Protein AF-A0AAD3RRF6-F1 (afdb_monomer_lite)

Foldseek 3Di:
DVVFVVVVVVVCCVVPVPDPDPVVVVVVVVVVCVVVVATRQKDWDWDADPVRDIDIDIGHAPDPPPPPPPDPDDPVVVVVVVVVQVVVCVVVVHDDDDDDDCSVPVDDPDDPPVRVVVQVVLCVDPVHCDDAQHKDWAFDDHHPDPTDIWIWGFHAFADPCCPPDNPDQAQRTAIDTDDPDPDDDDRTHGD

pLDDT: mean 76.05, std 18.33, range [29.33, 97.5]

Organism: Cryptomeria japonica (NCBI:txid3369)

Secondary structure (DSSP, 8-state):
-HHHHHHHHHHHHHHHTTSS-HHHHHHHHHHHHHHTT--TT-EEEEEE-TT--EEEEEE------------SS-HHHHHHHHHHHHHHHHHHT--------TTT--S-----HHHHHHHHHHHHSTT-SS-TT-EEEEE---SSSS--EEEEEEEEE--S-TTTSTT--TT-EEEEESS--SS---SEE--

Radius of gyration: 22.54 Å; chains: 1; bounding box: 54×44×61 Å

Structure (mmCIF, N/CA/C/O backbone):
data_AF-A0AAD3RRF6-F1
#
_entry.id   AF-A0AAD3RRF6-F1
#
loop_
_atom_site.group_PDB
_atom_site.id
_atom_site.type_symbol
_atom_site.label_atom_id
_atom_site.label_alt_id
_atom_site.label_comp_id
_atom_site.label_asym_id
_atom_site.label_entity_id
_atom_site.label_seq_id
_atom_site.pdbx_PDB_ins_code
_atom_site.Cartn_x
_atom_site.Cartn_y
_atom_site.Cartn_z
_atom_site.occupancy
_atom_site.B_iso_or_equiv
_atom_site.auth_seq_id
_atom_site.auth_comp_id
_atom_site.auth_asym_id
_atom_site.auth_atom_id
_atom_site.pdbx_PDB_model_num
ATOM 1 N N . MET A 1 1 ? -30.850 -4.034 12.939 1.00 39.59 1 MET A N 1
ATOM 2 C CA . MET A 1 1 ? -30.261 -2.864 13.643 1.00 39.59 1 MET A CA 1
ATOM 3 C C . MET A 1 1 ? -30.217 -3.037 15.163 1.00 39.59 1 MET A C 1
ATOM 5 O O . MET A 1 1 ? -29.309 -2.488 15.766 1.00 39.59 1 MET A O 1
ATOM 9 N N . ARG A 1 2 ? -31.141 -3.792 15.786 1.00 33.22 2 ARG A N 1
ATOM 10 C CA . ARG A 1 2 ? -31.131 -4.072 17.237 1.00 33.22 2 ARG A CA 1
ATOM 11 C C . ARG A 1 2 ? -30.068 -5.100 17.670 1.00 33.22 2 ARG A C 1
ATOM 13 O O . ARG A 1 2 ? -29.538 -4.971 18.763 1.00 33.22 2 ARG A O 1
ATOM 20 N N . ASP A 1 3 ? -29.673 -6.019 16.789 1.00 40.31 3 ASP A N 1
ATOM 21 C CA . ASP A 1 3 ? -28.787 -7.141 17.164 1.00 40.31 3 ASP A CA 1
ATOM 22 C C . ASP A 1 3 ? -27.288 -6.793 17.186 1.00 40.31 3 ASP A C 1
ATOM 24 O O . ASP A 1 3 ? -26.514 -7.379 17.935 1.00 40.31 3 ASP A O 1
ATOM 28 N N . ALA A 1 4 ? -26.877 -5.776 16.422 1.00 37.75 4 ALA A N 1
ATOM 29 C CA . ALA A 1 4 ? -25.496 -5.287 16.387 1.00 37.75 4 ALA A CA 1
ATOM 30 C C . ALA A 1 4 ? -25.078 -4.601 17.699 1.00 37.75 4 ALA A C 1
ATOM 32 O O . ALA A 1 4 ? -23.949 -4.763 18.153 1.00 37.75 4 ALA A O 1
ATOM 33 N N . ALA A 1 5 ? -26.000 -3.852 18.313 1.00 39.78 5 ALA A N 1
ATOM 34 C CA . ALA A 1 5 ? -25.761 -3.176 19.584 1.00 39.78 5 ALA A CA 1
ATOM 35 C C . ALA A 1 5 ? -25.648 -4.175 20.745 1.00 39.78 5 ALA A C 1
ATOM 37 O O . ALA A 1 5 ? -24.823 -3.981 21.628 1.00 39.78 5 ALA A O 1
ATOM 38 N N . ALA A 1 6 ? -26.430 -5.260 20.711 1.00 38.94 6 ALA A N 1
ATOM 39 C CA . ALA A 1 6 ? -26.411 -6.295 21.742 1.00 38.94 6 ALA A CA 1
ATOM 40 C C . ALA A 1 6 ? -25.120 -7.132 21.714 1.00 38.94 6 ALA A C 1
ATOM 42 O O . ALA A 1 6 ? -24.562 -7.429 22.764 1.00 38.94 6 ALA A O 1
ATOM 43 N N . ALA A 1 7 ? -24.607 -7.464 20.524 1.00 40.41 7 ALA A N 1
ATOM 44 C CA . ALA A 1 7 ? -23.371 -8.239 20.391 1.00 40.41 7 ALA A CA 1
ATOM 45 C C . ALA A 1 7 ? -22.132 -7.457 20.863 1.00 40.41 7 ALA A C 1
ATOM 47 O O . ALA A 1 7 ? -21.303 -7.995 21.590 1.00 40.41 7 ALA A O 1
ATOM 48 N N . VAL A 1 8 ? -22.045 -6.169 20.509 1.00 47.19 8 VAL A N 1
ATOM 49 C CA . VAL A 1 8 ? -20.953 -5.283 20.950 1.00 47.19 8 VAL A CA 1
ATOM 50 C C . VAL A 1 8 ? -21.069 -4.963 22.446 1.00 47.19 8 VAL A C 1
ATOM 52 O O . VAL A 1 8 ? -20.051 -4.869 23.124 1.00 47.19 8 VAL A O 1
ATOM 55 N N . ALA A 1 9 ? -22.291 -4.860 22.984 1.00 44.00 9 ALA A N 1
ATOM 56 C CA . ALA A 1 9 ? -22.517 -4.714 24.422 1.00 44.00 9 ALA A CA 1
ATOM 57 C C . ALA A 1 9 ? -22.040 -5.943 25.213 1.00 44.00 9 ALA A C 1
ATOM 59 O O . ALA A 1 9 ? -21.363 -5.771 26.219 1.00 44.00 9 ALA A O 1
ATOM 60 N N . ASN A 1 10 ? -22.299 -7.164 24.729 1.00 40.03 10 ASN A N 1
ATOM 61 C CA . ASN A 1 10 ? -21.865 -8.397 25.401 1.00 40.03 10 ASN A CA 1
ATOM 62 C C . ASN A 1 10 ? -20.336 -8.576 25.410 1.00 40.03 10 ASN A C 1
ATOM 64 O O . ASN A 1 10 ? -19.771 -9.042 26.396 1.00 40.03 10 ASN A O 1
ATOM 68 N N . GLU A 1 11 ? -19.649 -8.218 24.320 1.00 41.53 11 GLU A N 1
ATOM 69 C CA . GLU A 1 11 ? -18.183 -8.327 24.244 1.00 41.53 11 GLU A CA 1
ATOM 70 C C . GLU A 1 11 ? -17.484 -7.247 25.098 1.00 41.53 11 GLU A C 1
ATOM 72 O O . GLU A 1 11 ? -16.404 -7.474 25.643 1.00 41.53 11 GLU A O 1
ATOM 77 N N . LEU A 1 12 ? -18.135 -6.090 25.288 1.00 42.78 12 LEU A N 1
ATOM 78 C CA . LEU A 1 12 ? -17.668 -4.994 26.144 1.00 42.78 12 LEU A CA 1
ATOM 79 C C . LEU A 1 12 ? -18.066 -5.144 27.623 1.00 42.78 12 LEU A C 1
ATOM 81 O O . LEU A 1 12 ? -17.330 -4.640 28.471 1.00 42.78 12 LEU A O 1
ATOM 85 N N . GLU A 1 13 ? -19.152 -5.849 27.963 1.00 39.03 13 GLU A N 1
ATOM 86 C CA . GLU A 1 13 ? -19.496 -6.207 29.355 1.00 39.03 13 GLU A CA 1
ATOM 87 C C . GLU A 1 13 ? -18.371 -7.020 30.012 1.00 39.03 13 GLU A C 1
ATOM 89 O O . GLU A 1 13 ? -18.051 -6.824 31.189 1.00 39.03 13 GLU A O 1
ATOM 94 N N . LEU A 1 14 ? -17.693 -7.864 29.226 1.00 38.47 14 LEU A N 1
ATOM 95 C CA . LEU A 1 14 ? -16.542 -8.631 29.694 1.00 38.47 14 LEU A CA 1
ATOM 96 C C . LEU A 1 14 ? -15.327 -7.735 30.010 1.00 38.47 14 LEU A C 1
ATOM 98 O O . LEU A 1 14 ? -14.533 -8.066 30.887 1.00 38.47 14 LEU A O 1
ATOM 102 N N . VAL A 1 15 ? -15.193 -6.586 29.333 1.00 40.34 15 VAL A N 1
ATOM 103 C CA . VAL A 1 15 ? -14.097 -5.619 29.543 1.00 40.34 15 VAL A CA 1
ATOM 104 C C . VAL A 1 15 ? -14.439 -4.600 30.639 1.00 40.34 15 VAL A C 1
ATOM 106 O O . VAL A 1 15 ? -13.563 -4.206 31.406 1.00 40.34 15 VAL A O 1
ATOM 109 N N . CYS A 1 16 ? -15.709 -4.198 30.763 1.00 34.03 16 CYS A N 1
ATOM 110 C CA . CYS A 1 16 ? -16.172 -3.228 31.764 1.00 34.03 16 CYS A CA 1
ATOM 111 C C . CYS A 1 16 ? -16.382 -3.818 33.164 1.00 34.03 16 CYS A C 1
ATOM 113 O O . CYS A 1 16 ? -16.476 -3.056 34.123 1.00 34.03 16 CYS A O 1
ATOM 115 N N . SER A 1 17 ? -16.358 -5.146 33.321 1.00 29.33 17 SER A N 1
ATOM 116 C CA . SER A 1 17 ? -16.449 -5.811 34.633 1.00 29.33 17 SER A CA 1
ATOM 117 C C . SER A 1 17 ? -15.303 -5.460 35.611 1.00 29.33 17 SER A C 1
ATOM 119 O O . SER A 1 17 ? -15.275 -5.963 36.734 1.00 29.33 17 SER A O 1
ATOM 121 N N . VAL A 1 18 ? -14.358 -4.594 35.221 1.00 42.31 18 VAL A N 1
ATOM 122 C CA . VAL A 1 18 ? -13.223 -4.153 36.045 1.00 42.31 18 VAL A CA 1
ATOM 123 C C . VAL A 1 18 ? -13.465 -2.820 36.780 1.00 42.31 18 VAL A C 1
ATOM 125 O O . VAL A 1 18 ? -12.788 -2.578 37.777 1.00 42.31 18 VAL A O 1
ATOM 128 N N . GLU A 1 19 ? -14.447 -1.978 36.422 1.00 38.59 19 GLU A N 1
ATOM 129 C CA . GLU A 1 19 ? -14.662 -0.698 37.134 1.00 38.59 19 GLU A CA 1
ATOM 130 C C . GLU A 1 19 ? -16.136 -0.395 37.462 1.00 38.59 19 GLU A C 1
ATOM 132 O O . GLU A 1 19 ? -16.950 -0.056 36.610 1.00 38.59 19 GLU A 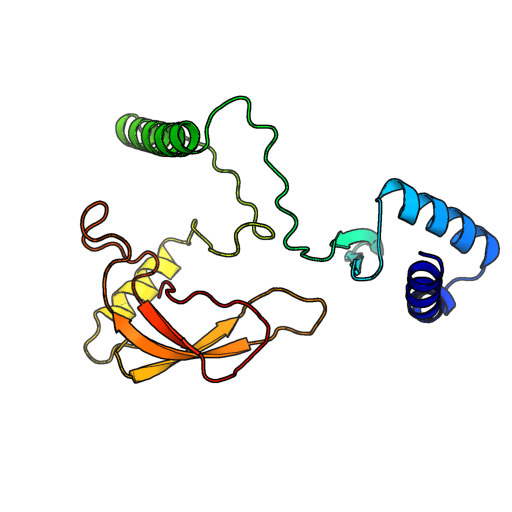O 1
ATOM 137 N N . LYS A 1 20 ? -16.456 -0.469 38.764 1.00 43.75 20 LYS A N 1
ATOM 138 C CA . LYS A 1 20 ? -17.758 -0.166 39.384 1.00 43.75 20 LYS A CA 1
ATOM 139 C C . LYS A 1 20 ? -18.333 1.197 38.954 1.00 43.75 20 LYS A C 1
ATOM 141 O O . LYS A 1 20 ? -17.896 2.226 39.470 1.00 43.75 20 LYS A O 1
ATOM 146 N N . ASN A 1 21 ? -19.362 1.185 38.097 1.00 45.69 21 ASN A N 1
ATOM 147 C CA . ASN A 1 21 ? -20.580 2.028 38.120 1.00 45.69 21 ASN A CA 1
ATOM 148 C C . ASN A 1 21 ? -21.354 1.876 36.791 1.00 45.69 21 ASN A C 1
ATOM 150 O O . ASN A 1 21 ? -21.387 2.776 35.944 1.00 45.69 21 ASN A O 1
ATOM 154 N N . ASP A 1 22 ? -22.005 0.726 36.634 1.00 52.38 22 ASP A N 1
ATOM 155 C CA . ASP A 1 22 ? -22.490 0.179 35.358 1.00 52.38 22 ASP A CA 1
ATOM 156 C C . ASP A 1 22 ? -23.473 1.090 34.594 1.00 52.38 22 ASP A C 1
ATOM 158 O O . ASP A 1 22 ? -23.392 1.224 33.374 1.00 52.38 22 ASP A O 1
ATOM 162 N N . ALA A 1 23 ? -24.346 1.825 35.292 1.00 49.81 23 ALA A N 1
ATOM 163 C CA . ALA A 1 23 ? -25.356 2.672 34.643 1.00 49.81 23 ALA A CA 1
ATOM 164 C C . ALA A 1 23 ? -24.785 3.947 33.981 1.00 49.81 23 ALA A C 1
ATOM 166 O O . ALA A 1 23 ? -25.329 4.442 32.991 1.00 49.81 23 ALA A O 1
ATOM 167 N N . LYS A 1 24 ? -23.689 4.506 34.517 1.00 46.03 24 LYS A N 1
ATOM 168 C CA . LYS A 1 24 ? -23.054 5.717 33.961 1.00 46.03 24 LYS A CA 1
ATOM 169 C C . LYS A 1 24 ? -22.187 5.379 32.747 1.00 46.03 24 LYS A C 1
ATOM 171 O O . LYS A 1 24 ? -22.103 6.174 31.806 1.00 46.03 24 LYS A O 1
ATOM 176 N N . VAL A 1 25 ? -21.569 4.199 32.771 1.00 53.44 25 VAL A N 1
ATOM 177 C CA . VAL A 1 25 ? -20.775 3.661 31.664 1.00 53.44 25 VAL A CA 1
ATOM 178 C C . VAL A 1 25 ? -21.680 3.360 30.466 1.00 53.44 25 VAL A C 1
ATOM 180 O O . VAL A 1 25 ? -21.376 3.822 29.367 1.00 53.44 25 VAL A O 1
ATOM 183 N N . ASP A 1 26 ? -22.841 2.728 30.682 1.00 56.19 26 ASP A N 1
ATOM 184 C CA . ASP A 1 26 ? -23.793 2.382 29.613 1.00 56.19 26 ASP A CA 1
ATOM 185 C C . ASP A 1 26 ? -24.340 3.614 28.856 1.00 56.19 26 ASP A C 1
ATOM 187 O O . ASP A 1 26 ? -24.298 3.687 27.622 1.00 56.19 26 ASP A O 1
ATOM 191 N N . LEU A 1 27 ? -24.771 4.661 29.575 1.00 58.47 27 LEU A N 1
ATOM 192 C CA . LEU A 1 27 ? -25.303 5.874 28.935 1.00 58.47 27 LEU A CA 1
ATOM 193 C C . LEU A 1 27 ? -24.234 6.622 28.117 1.00 58.47 27 LEU A C 1
ATOM 195 O O . LEU A 1 27 ? -24.508 7.124 27.023 1.00 58.47 27 LEU A O 1
ATOM 199 N N . THR A 1 28 ? -23.006 6.677 28.636 1.00 71.00 28 THR A N 1
ATOM 200 C CA . THR A 1 28 ? -21.873 7.354 27.987 1.00 71.00 28 THR A CA 1
ATOM 201 C C . THR A 1 28 ? -21.405 6.579 26.749 1.00 71.00 28 THR A C 1
ATOM 203 O O . THR A 1 28 ? -21.138 7.180 25.705 1.00 71.00 28 THR A O 1
ATOM 206 N N . MET A 1 29 ? -21.398 5.244 26.822 1.00 68.31 29 MET A N 1
ATOM 207 C CA . MET A 1 29 ? -21.121 4.344 25.697 1.00 68.31 29 MET A CA 1
ATOM 208 C C . MET A 1 29 ? -22.110 4.547 24.546 1.00 68.31 29 MET A C 1
ATOM 210 O O . MET A 1 29 ? -21.695 4.711 23.397 1.00 68.31 29 MET A O 1
ATOM 214 N N . ARG A 1 30 ? -23.416 4.628 24.832 1.00 71.75 30 ARG A N 1
ATOM 215 C CA . ARG A 1 30 ? -24.444 4.853 23.796 1.00 71.75 30 ARG A CA 1
ATOM 216 C C . ARG A 1 30 ? -24.260 6.179 23.055 1.00 71.75 30 ARG A C 1
ATOM 218 O O . ARG A 1 30 ? -24.415 6.229 21.833 1.00 71.75 30 ARG A O 1
ATOM 225 N N . VAL A 1 31 ? -23.906 7.251 23.765 1.00 78.88 31 VAL A N 1
ATOM 226 C CA . VAL A 1 31 ? -23.604 8.557 23.149 1.00 78.88 31 VAL A CA 1
ATOM 227 C C . VAL A 1 31 ? -22.350 8.469 22.276 1.00 78.88 31 VAL A C 1
ATOM 229 O O . VAL A 1 31 ? -22.340 8.984 21.154 1.00 78.88 31 VAL A O 1
ATOM 232 N N . PHE A 1 32 ? -21.313 7.771 22.742 1.00 78.12 32 PHE A N 1
ATOM 233 C CA . PHE A 1 32 ? -20.083 7.576 21.980 1.00 78.12 32 PHE A CA 1
ATOM 234 C C . PHE A 1 32 ? -20.330 6.796 20.679 1.00 78.12 32 PHE A C 1
ATOM 236 O O . PHE A 1 32 ? -19.961 7.282 19.609 1.00 78.12 32 PHE A O 1
ATOM 243 N N . VAL A 1 33 ? -21.029 5.657 20.748 1.00 79.81 33 VAL A N 1
ATOM 244 C CA . VAL A 1 33 ? -21.397 4.816 19.591 1.00 79.81 33 VAL A CA 1
ATOM 245 C C . VAL A 1 33 ? -22.144 5.625 18.533 1.00 79.81 33 VAL A C 1
ATOM 247 O O . VAL A 1 33 ? -21.778 5.597 17.356 1.00 79.81 33 VAL A O 1
ATOM 250 N N . ASN A 1 34 ? -23.140 6.409 18.953 1.00 79.94 34 ASN A N 1
ATOM 251 C CA . ASN A 1 34 ? -23.914 7.245 18.039 1.00 79.94 34 ASN A CA 1
ATOM 252 C C . ASN A 1 34 ? -23.074 8.374 17.430 1.00 79.94 34 ASN A C 1
ATOM 254 O O . ASN A 1 34 ? -23.124 8.590 16.219 1.00 79.94 34 ASN A O 1
ATOM 258 N N . SER A 1 35 ? -22.270 9.073 18.238 1.00 82.19 35 SER A N 1
ATOM 259 C CA . SER A 1 35 ? -21.442 10.188 17.753 1.00 82.19 35 SER A CA 1
ATOM 260 C C . SER A 1 35 ? -20.362 9.740 16.764 1.00 82.19 35 SER A C 1
ATOM 262 O O . SER A 1 35 ? -20.059 10.455 15.808 1.00 82.19 35 SER A O 1
ATOM 264 N N . LYS A 1 36 ? -19.806 8.537 16.955 1.00 81.00 36 LYS A N 1
ATOM 265 C CA . LYS A 1 36 ? -18.814 7.928 16.060 1.00 81.00 36 LYS A CA 1
ATOM 266 C C . LYS A 1 36 ? -19.435 7.079 14.950 1.00 81.00 36 LYS A C 1
ATOM 268 O O . LYS A 1 36 ? -18.692 6.568 14.121 1.00 81.00 36 LYS A O 1
ATOM 273 N N . ARG A 1 37 ? -20.772 6.990 14.885 1.00 83.12 37 ARG A N 1
ATOM 274 C CA . ARG A 1 37 ? -21.537 6.233 13.877 1.00 83.12 37 ARG A CA 1
ATOM 275 C C . ARG A 1 37 ? -21.075 4.776 13.761 1.00 83.12 37 ARG A C 1
ATOM 277 O O . ARG A 1 37 ? -20.912 4.271 12.653 1.00 83.12 37 ARG A O 1
ATOM 284 N N . LEU A 1 38 ? -20.835 4.135 14.903 1.00 80.75 38 LEU A N 1
ATOM 285 C CA . LEU A 1 38 ? -20.302 2.776 14.934 1.00 80.75 38 LEU A CA 1
ATOM 286 C C . LEU A 1 38 ? -21.368 1.751 14.572 1.00 80.75 38 LEU A C 1
ATOM 288 O O . LEU A 1 38 ? -22.536 1.889 14.940 1.00 80.75 38 LEU A O 1
ATOM 292 N N . VAL A 1 39 ? -20.944 0.703 13.878 1.00 79.00 39 VAL A N 1
ATOM 293 C CA . VAL A 1 39 ? -21.781 -0.446 13.516 1.00 79.00 39 VAL A CA 1
ATOM 294 C C . VAL A 1 39 ? -21.102 -1.756 13.915 1.00 79.00 39 VAL A C 1
ATOM 296 O O . VAL A 1 39 ? -19.904 -1.782 14.190 1.00 79.00 39 VAL A O 1
ATOM 299 N N . ALA A 1 40 ? -21.853 -2.863 13.946 1.00 79.00 40 ALA A N 1
ATOM 300 C CA . ALA A 1 40 ? -21.247 -4.181 14.148 1.00 79.00 40 ALA A CA 1
ATOM 301 C C . ALA A 1 40 ? -20.177 -4.450 13.077 1.00 79.00 40 ALA A C 1
ATOM 303 O O . ALA A 1 40 ? -20.415 -4.234 11.888 1.00 79.00 40 ALA A O 1
ATOM 304 N N . GLY A 1 41 ? -19.012 -4.917 13.526 1.00 76.06 41 GLY A N 1
ATOM 305 C CA . GLY A 1 41 ? -17.804 -5.076 12.713 1.00 76.06 41 GLY A CA 1
ATOM 306 C C . GLY A 1 41 ? -16.781 -3.948 12.893 1.00 76.06 41 GLY A C 1
ATOM 307 O O . GLY A 1 41 ? -15.614 -4.134 12.545 1.00 76.06 41 GLY A O 1
ATOM 308 N N . ASP A 1 42 ? -17.176 -2.803 13.458 1.00 80.94 42 ASP A N 1
ATOM 309 C CA . ASP A 1 42 ? -16.231 -1.777 13.900 1.00 80.94 42 ASP A CA 1
ATOM 310 C C . ASP A 1 42 ? -15.518 -2.232 15.183 1.00 80.94 42 ASP A C 1
ATOM 312 O O . ASP A 1 42 ? -16.108 -2.874 16.049 1.00 80.94 42 ASP A O 1
ATOM 316 N N . ALA A 1 43 ? -14.240 -1.881 15.317 1.00 80.00 43 ALA A N 1
ATOM 317 C CA . ALA A 1 43 ? -13.403 -2.232 16.455 1.00 80.00 43 ALA A CA 1
ATOM 318 C C . ALA A 1 43 ? -13.116 -1.013 17.340 1.00 80.00 43 ALA A C 1
ATOM 320 O O . ALA A 1 43 ? -12.777 0.071 16.849 1.00 80.00 43 ALA A O 1
ATOM 321 N N . PHE A 1 44 ? -13.178 -1.227 18.651 1.00 82.75 44 PHE A N 1
ATOM 322 C CA . PHE A 1 44 ? -12.678 -0.296 19.656 1.00 82.75 44 PHE A CA 1
ATOM 323 C C . PHE A 1 44 ? -11.232 -0.634 19.993 1.00 82.75 44 PHE A C 1
ATOM 325 O O . PHE A 1 44 ? -10.879 -1.798 20.166 1.00 82.75 44 PHE A O 1
ATOM 332 N N . ILE A 1 45 ? -10.392 0.389 20.080 1.00 84.56 45 ILE A N 1
ATOM 333 C CA . ILE A 1 45 ? -8.977 0.235 20.400 1.00 84.56 45 ILE A CA 1
ATOM 334 C C . ILE A 1 45 ? -8.717 1.010 21.680 1.00 84.56 45 ILE A C 1
ATOM 336 O O . ILE A 1 45 ? -8.860 2.230 21.702 1.00 84.56 45 ILE A O 1
ATOM 340 N N . PHE A 1 46 ? -8.322 0.307 22.733 1.00 86.00 46 PHE A N 1
ATOM 341 C CA . PHE A 1 46 ? -7.921 0.910 23.996 1.00 86.00 46 PHE A CA 1
ATOM 342 C C . PHE A 1 46 ? -6.405 0.821 24.117 1.00 86.00 46 PHE A C 1
ATOM 344 O O . PHE A 1 46 ? -5.825 -0.251 23.957 1.00 86.00 46 PHE A O 1
ATOM 351 N N . LEU A 1 47 ? -5.764 1.956 24.368 1.00 87.50 47 LEU A N 1
ATOM 352 C CA . LEU A 1 47 ? -4.323 2.055 24.564 1.00 87.50 47 LEU A CA 1
ATOM 353 C C . LEU A 1 47 ? -4.080 2.752 25.892 1.00 87.50 47 LEU A C 1
ATOM 355 O O . LEU A 1 47 ? -4.654 3.810 26.138 1.00 87.50 47 LEU A O 1
ATOM 359 N N . ARG A 1 48 ? -3.224 2.176 26.728 1.00 91.44 48 ARG A N 1
ATOM 360 C CA . ARG A 1 48 ? -2.739 2.822 27.942 1.00 91.44 48 ARG A CA 1
ATOM 361 C C . ARG A 1 48 ? -1.265 3.129 27.752 1.00 91.44 48 ARG A C 1
ATOM 363 O O . ARG A 1 48 ? -0.515 2.228 27.381 1.00 91.44 48 ARG A O 1
ATOM 370 N N . ASP A 1 49 ? -0.881 4.385 27.930 1.00 90.25 49 ASP A N 1
ATOM 371 C CA . ASP A 1 49 ? 0.528 4.761 27.853 1.00 90.25 49 ASP A CA 1
ATOM 372 C C . ASP A 1 49 ? 1.274 4.452 29.161 1.00 90.25 49 ASP A C 1
ATOM 374 O O . ASP A 1 49 ? 0.691 3.998 30.149 1.00 90.25 49 ASP A O 1
ATOM 378 N N . GLU A 1 50 ? 2.587 4.679 29.157 1.00 93.31 50 GLU A N 1
ATOM 379 C CA . GLU A 1 50 ? 3.455 4.445 30.318 1.00 93.31 50 GLU A CA 1
ATOM 380 C C . GLU A 1 50 ? 3.121 5.366 31.503 1.00 93.31 50 GLU A C 1
ATOM 382 O O . GLU A 1 50 ? 3.340 4.992 32.654 1.00 93.31 50 GLU A O 1
ATOM 387 N N . ASN A 1 51 ? 2.522 6.533 31.240 1.00 92.38 51 ASN A N 1
ATOM 388 C CA . ASN A 1 51 ? 2.045 7.461 32.270 1.00 92.38 51 ASN A CA 1
ATOM 389 C C . ASN A 1 51 ? 0.711 7.007 32.883 1.00 92.38 51 ASN A C 1
ATOM 391 O O . ASN A 1 51 ? 0.211 7.609 33.833 1.00 92.38 51 ASN A O 1
ATOM 395 N N . GLY A 1 52 ? 0.122 5.942 32.340 1.00 87.94 52 GLY A N 1
ATOM 396 C CA . GLY A 1 52 ? -1.159 5.412 32.754 1.00 87.94 52 GLY A CA 1
ATOM 397 C C . GLY A 1 52 ? -2.360 6.121 32.129 1.00 87.94 52 GLY A C 1
ATOM 398 O O . GLY A 1 52 ? -3.478 5.763 32.507 1.00 87.94 52 GLY A O 1
ATOM 399 N N . GLU A 1 53 ? -2.169 7.054 31.187 1.00 92.25 53 GLU A N 1
ATOM 400 C CA . GLU A 1 53 ? -3.258 7.703 30.453 1.00 92.25 53 GLU A CA 1
ATOM 401 C C . GLU A 1 53 ? -3.932 6.709 29.503 1.00 92.25 53 GLU A C 1
ATOM 403 O O . GLU A 1 53 ? -3.278 6.044 28.695 1.00 92.25 53 GLU A O 1
ATOM 408 N N . LEU A 1 54 ? -5.263 6.632 29.568 1.00 88.88 54 LEU A N 1
ATOM 409 C CA . LEU A 1 54 ? -6.065 5.799 28.676 1.00 88.88 54 LEU A CA 1
ATOM 410 C C . LEU A 1 54 ? -6.519 6.603 27.452 1.00 88.88 54 LEU A C 1
ATOM 412 O O . LEU A 1 54 ? -7.132 7.664 27.575 1.00 88.88 54 LEU A O 1
ATOM 416 N N . ARG A 1 55 ? -6.279 6.062 26.258 1.00 87.88 55 ARG A N 1
ATOM 417 C CA . ARG A 1 55 ? -6.737 6.607 24.977 1.00 87.88 55 ARG A CA 1
ATOM 418 C C . ARG A 1 55 ? -7.633 5.600 24.273 1.00 87.88 55 ARG A C 1
ATOM 420 O O . ARG A 1 55 ? -7.360 4.401 24.271 1.00 87.88 55 ARG A O 1
ATOM 427 N N . VAL A 1 56 ? -8.688 6.112 23.644 1.00 86.25 56 VAL A N 1
ATOM 428 C CA . VAL A 1 56 ? -9.665 5.306 22.905 1.00 86.25 56 VAL A CA 1
ATOM 429 C C . VAL A 1 56 ? -9.639 5.692 21.432 1.00 86.25 56 VAL A C 1
ATOM 431 O O . VAL A 1 56 ? -9.816 6.855 21.071 1.00 86.25 56 VAL A O 1
ATOM 434 N N . GLY A 1 57 ? -9.426 4.698 20.581 1.00 85.00 57 GLY A N 1
ATOM 435 C CA . GLY A 1 57 ? -9.513 4.780 19.133 1.00 85.00 57 GLY A CA 1
ATOM 436 C C . GLY A 1 57 ? -10.688 3.968 18.597 1.00 85.00 57 GLY A C 1
ATOM 437 O O . GLY A 1 57 ? -11.165 3.024 19.223 1.00 85.00 57 GLY A O 1
ATOM 438 N N . VAL A 1 58 ? -11.136 4.334 17.400 1.00 84.88 58 VAL A N 1
ATOM 439 C CA . VAL A 1 58 ? -12.141 3.595 16.633 1.00 84.88 58 VAL A CA 1
ATOM 440 C C . VAL A 1 58 ? -11.511 3.168 15.319 1.00 84.88 58 VAL A C 1
ATOM 442 O O . VAL A 1 58 ? -10.919 3.987 14.613 1.00 84.88 58 VAL A O 1
ATOM 445 N N . ARG A 1 59 ? -11.710 1.906 14.947 1.00 82.19 59 ARG A N 1
ATOM 446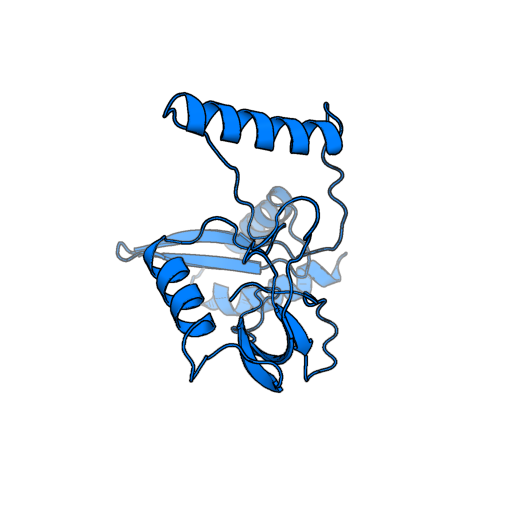 C CA . ARG A 1 59 ? -11.387 1.391 13.620 1.00 82.19 59 ARG A CA 1
ATOM 447 C C . ARG A 1 59 ? -12.645 0.810 12.992 1.00 82.19 59 ARG A C 1
ATOM 449 O O . ARG A 1 59 ? -13.083 -0.261 13.381 1.00 82.19 59 ARG A O 1
ATOM 456 N N . HIS A 1 60 ? -13.190 1.491 11.991 1.00 82.12 60 HIS A N 1
ATOM 457 C CA . HIS A 1 60 ? -14.370 0.994 11.280 1.00 82.12 60 HIS A CA 1
ATOM 458 C C . HIS A 1 60 ? -14.096 -0.322 10.535 1.00 82.12 60 HIS A C 1
ATOM 460 O O . HIS A 1 60 ? -12.955 -0.591 10.164 1.00 82.12 60 HIS A O 1
ATOM 466 N N . ALA A 1 61 ? -15.108 -1.129 10.247 1.00 74.94 61 ALA A N 1
ATOM 467 C CA . ALA A 1 61 ? -14.991 -2.233 9.305 1.00 74.94 61 ALA A CA 1
ATOM 468 C C . ALA A 1 61 ? -14.621 -1.698 7.909 1.00 74.94 61 ALA A C 1
ATOM 470 O O . ALA A 1 61 ? -15.055 -0.619 7.495 1.00 74.94 61 ALA A O 1
ATOM 471 N N . ILE A 1 62 ? -13.806 -2.440 7.152 1.00 68.62 62 ILE A N 1
ATOM 472 C CA . ILE A 1 62 ? -13.548 -2.098 5.746 1.00 68.62 62 ILE A CA 1
ATOM 473 C C . ILE A 1 62 ? -14.760 -2.558 4.934 1.00 68.62 62 ILE A C 1
ATOM 475 O O . ILE A 1 62 ? -14.792 -3.679 4.436 1.00 68.62 62 ILE A O 1
ATOM 479 N N . CYS A 1 63 ? -15.767 -1.700 4.785 1.00 58.25 63 CYS A N 1
ATOM 480 C CA . CYS A 1 63 ? -16.804 -1.936 3.790 1.00 58.25 63 CYS A CA 1
ATOM 481 C C . CYS A 1 63 ? -16.276 -1.500 2.417 1.00 58.25 63 CYS A C 1
ATOM 483 O O . CYS A 1 63 ? -15.724 -0.406 2.291 1.00 58.25 63 CYS A O 1
ATOM 485 N N . GLN A 1 64 ? -16.482 -2.306 1.369 1.00 52.53 64 GLN A N 1
ATOM 486 C CA . GLN A 1 64 ? -16.284 -1.879 -0.026 1.00 52.53 64 GLN A CA 1
ATOM 487 C C . GLN A 1 64 ? -17.331 -0.835 -0.464 1.00 52.53 64 GLN A C 1
ATOM 489 O O . GLN A 1 64 ? -17.760 -0.805 -1.615 1.00 52.53 64 GLN A O 1
ATOM 494 N N . GLN A 1 65 ? -17.769 0.040 0.442 1.00 44.09 65 GLN A N 1
ATOM 495 C CA . GLN A 1 65 ? -18.502 1.222 0.048 1.00 44.09 65 GLN A CA 1
ATOM 496 C C . GLN A 1 65 ? -17.512 2.125 -0.681 1.00 44.09 65 GLN A C 1
ATOM 498 O O . GLN A 1 65 ? -16.546 2.629 -0.101 1.00 44.09 65 GLN A O 1
ATOM 503 N N . SER A 1 66 ? -17.769 2.336 -1.969 1.00 45.38 66 SER A N 1
ATOM 504 C CA . SER A 1 66 ? -17.261 3.480 -2.703 1.00 45.38 66 SER A CA 1
ATOM 505 C C . SER A 1 66 ? -17.674 4.734 -1.935 1.00 45.38 66 SER A C 1
ATOM 507 O O . SER A 1 66 ? -18.765 5.269 -2.133 1.00 45.38 66 SER A O 1
ATOM 509 N N . ASN A 1 67 ? -16.818 5.206 -1.031 1.00 48.19 67 ASN A N 1
ATOM 510 C CA . ASN A 1 67 ? -16.846 6.596 -0.624 1.00 48.19 67 ASN A CA 1
ATOM 511 C C . ASN A 1 67 ? -16.509 7.362 -1.895 1.00 48.19 67 ASN A C 1
ATOM 513 O O . ASN A 1 67 ? -15.335 7.542 -2.216 1.00 48.19 67 ASN A O 1
ATOM 517 N N . ILE A 1 68 ? -17.545 7.687 -2.673 1.00 55.44 68 ILE A N 1
ATOM 518 C CA . ILE A 1 68 ? -17.441 8.540 -3.845 1.00 55.44 68 ILE A CA 1
ATOM 519 C C . ILE A 1 68 ? -16.757 9.793 -3.313 1.00 55.44 68 ILE A C 1
ATOM 521 O O . ILE A 1 68 ? -17.330 10.467 -2.451 1.00 55.44 68 ILE A O 1
ATOM 525 N N . PRO A 1 69 ? -15.503 10.064 -3.712 1.00 58.91 69 PRO A N 1
ATOM 526 C CA . PRO A 1 69 ? -14.858 11.276 -3.266 1.00 58.91 69 PRO A CA 1
ATOM 527 C C . PRO A 1 69 ? -15.752 12.423 -3.724 1.00 58.91 69 PRO A C 1
ATOM 529 O O . PRO A 1 69 ? -16.188 12.448 -4.875 1.00 58.91 69 PRO A O 1
ATOM 532 N N . SER A 1 70 ? -16.054 13.354 -2.825 1.00 57.34 70 SER A N 1
ATOM 533 C CA . SER A 1 70 ? -16.731 14.603 -3.161 1.00 57.34 70 SER A CA 1
ATOM 534 C C . SER A 1 70 ? -15.780 15.432 -4.031 1.00 57.34 70 SER A C 1
ATOM 536 O O . SER A 1 70 ? -15.090 16.326 -3.545 1.00 57.34 70 SER A O 1
ATOM 538 N N . SER A 1 71 ? -15.593 15.047 -5.292 1.00 60.12 71 SER A N 1
ATOM 539 C CA . SER A 1 71 ? -14.507 15.581 -6.100 1.00 60.12 71 SER A CA 1
ATOM 540 C C . SER A 1 71 ? -14.990 16.768 -6.923 1.00 60.12 71 SER A C 1
ATOM 542 O O . SER A 1 71 ? -15.742 16.606 -7.880 1.00 60.12 71 SER A O 1
ATOM 544 N N . ILE A 1 72 ? -14.474 17.948 -6.577 1.00 59.09 72 ILE A N 1
ATOM 545 C CA . ILE A 1 72 ? -14.538 19.195 -7.361 1.00 59.09 72 ILE A CA 1
ATOM 546 C C . ILE A 1 72 ? -13.671 19.084 -8.645 1.00 59.09 72 ILE A C 1
ATOM 548 O O . ILE A 1 72 ? -13.796 19.883 -9.569 1.00 59.09 72 ILE A O 1
ATOM 552 N N . ILE A 1 73 ? -12.798 18.067 -8.739 1.00 60.78 73 ILE A N 1
ATOM 553 C CA . ILE A 1 73 ? -11.847 17.832 -9.838 1.00 60.78 73 ILE A CA 1
ATOM 554 C C . ILE A 1 73 ? -11.871 16.344 -10.226 1.00 60.78 73 ILE A C 1
ATOM 556 O O . ILE A 1 73 ? -11.867 15.480 -9.355 1.00 60.78 73 ILE A O 1
ATOM 560 N N . SER A 1 74 ? -11.861 16.025 -11.525 1.00 77.31 74 SER A N 1
ATOM 561 C CA . SER A 1 74 ? -11.884 14.633 -12.001 1.00 77.31 74 SER A CA 1
ATOM 562 C C . SER A 1 74 ? -10.649 13.825 -11.568 1.00 77.31 74 SER A C 1
ATOM 564 O O . SER A 1 74 ? -9.535 14.348 -11.486 1.00 77.31 74 SER A O 1
ATOM 566 N N . SER A 1 75 ? -10.825 12.517 -11.357 1.00 74.81 75 SER A N 1
ATOM 567 C CA . SER A 1 75 ? -9.761 11.576 -10.955 1.00 74.81 75 SER A CA 1
ATOM 568 C C . SER A 1 75 ? -8.509 11.653 -11.842 1.00 74.81 75 SER A C 1
ATOM 570 O O . SER A 1 75 ? -7.385 11.671 -11.339 1.00 74.81 75 SER A O 1
ATOM 572 N N . ARG A 1 76 ? -8.693 11.782 -13.162 1.00 75.75 76 ARG A N 1
ATOM 573 C CA . ARG A 1 76 ? -7.602 11.942 -14.138 1.00 75.75 76 ARG A CA 1
ATOM 574 C C . ARG A 1 76 ? -6.792 13.220 -13.908 1.00 75.75 76 ARG A C 1
ATOM 576 O O . ARG A 1 76 ? -5.567 13.189 -13.985 1.00 75.75 76 ARG A O 1
ATOM 583 N N . ARG A 1 77 ? -7.457 14.343 -13.614 1.00 80.06 77 ARG A N 1
ATOM 584 C CA . ARG A 1 77 ? -6.772 15.613 -13.322 1.00 80.06 77 ARG A CA 1
ATOM 585 C C . ARG A 1 77 ? -5.963 15.522 -12.031 1.00 80.06 77 ARG A C 1
ATOM 587 O O . ARG A 1 77 ? -4.872 16.075 -11.980 1.00 80.06 77 ARG A O 1
ATOM 594 N N . MET A 1 78 ? -6.442 14.771 -11.038 1.00 83.94 78 MET A N 1
ATOM 595 C CA . MET A 1 78 ? -5.700 14.541 -9.797 1.00 83.94 78 MET A CA 1
ATOM 596 C C . MET A 1 78 ? -4.394 13.766 -10.039 1.00 83.94 78 MET A C 1
ATOM 598 O O . MET A 1 78 ? -3.354 14.159 -9.523 1.00 83.94 78 MET A O 1
ATOM 602 N N . GLN A 1 79 ? -4.410 12.725 -10.880 1.00 83.12 79 GLN A N 1
ATOM 603 C CA . GLN A 1 79 ? -3.194 11.974 -11.237 1.00 83.12 79 GLN A CA 1
ATOM 604 C C . GLN A 1 79 ? -2.156 12.846 -11.957 1.00 83.12 79 GLN A C 1
ATOM 606 O O . GLN A 1 79 ? -0.970 12.786 -11.640 1.00 83.12 79 GLN A O 1
ATOM 611 N N . ILE A 1 80 ? -2.602 13.679 -12.903 1.00 86.69 80 ILE A N 1
ATOM 612 C CA . ILE A 1 80 ? -1.719 14.609 -13.623 1.00 86.69 80 ILE A CA 1
ATOM 613 C C . ILE A 1 80 ? -1.137 15.647 -12.658 1.00 86.69 80 ILE A C 1
ATOM 615 O O . ILE A 1 80 ? 0.060 15.913 -12.707 1.00 86.69 80 ILE A O 1
ATOM 619 N N . ALA A 1 81 ? -1.958 16.197 -11.757 1.00 89.62 81 ALA A N 1
ATOM 620 C CA . ALA A 1 81 ? -1.512 17.175 -10.769 1.00 89.62 81 ALA A CA 1
ATOM 621 C C . ALA A 1 81 ? -0.430 16.609 -9.837 1.00 89.62 81 ALA A C 1
ATOM 623 O O . ALA A 1 81 ? 0.551 17.297 -9.572 1.00 89.62 81 ALA A O 1
ATOM 624 N N . VAL A 1 82 ? -0.563 15.351 -9.396 1.00 91.19 82 VAL A N 1
ATOM 625 C CA . VAL A 1 82 ? 0.464 14.680 -8.581 1.00 91.19 82 VAL A CA 1
ATOM 626 C C . VAL A 1 82 ? 1.787 14.576 -9.343 1.00 91.19 82 VAL A C 1
ATOM 628 O O . VAL A 1 82 ? 2.817 14.991 -8.820 1.00 91.19 82 VAL A O 1
ATOM 631 N N . LEU A 1 83 ? 1.771 14.085 -10.587 1.00 92.50 83 LEU A N 1
ATOM 632 C CA . LEU A 1 83 ? 2.994 13.961 -11.394 1.00 92.50 83 LEU A CA 1
ATOM 633 C C . LEU A 1 83 ? 3.643 15.323 -11.671 1.00 92.50 83 LEU A C 1
ATOM 635 O O . LEU A 1 83 ? 4.861 15.454 -11.573 1.00 92.50 83 LEU A O 1
ATOM 639 N N . ALA A 1 84 ? 2.836 16.343 -11.973 1.00 93.38 84 ALA A N 1
ATOM 640 C CA . ALA A 1 84 ? 3.319 17.700 -12.200 1.00 93.38 84 ALA A CA 1
ATOM 641 C C . ALA A 1 84 ? 3.960 18.298 -10.937 1.00 93.38 84 ALA A C 1
ATOM 643 O O . ALA A 1 84 ? 5.031 18.897 -11.025 1.00 93.38 84 ALA A O 1
ATOM 644 N N . ALA A 1 85 ? 3.345 18.102 -9.766 1.00 94.00 85 ALA A N 1
ATOM 645 C CA . ALA A 1 85 ? 3.883 18.567 -8.491 1.00 94.00 85 ALA A CA 1
ATOM 646 C C . ALA A 1 85 ? 5.222 17.893 -8.157 1.00 94.00 85 ALA A C 1
ATOM 648 O O . ALA A 1 85 ? 6.177 18.583 -7.809 1.00 94.00 85 ALA A O 1
ATOM 649 N N . VAL A 1 86 ? 5.317 16.570 -8.330 1.00 94.94 86 VAL A N 1
ATOM 650 C CA . VAL A 1 86 ? 6.561 15.815 -8.105 1.00 94.94 86 VAL A CA 1
ATOM 651 C C . VAL A 1 86 ? 7.651 16.252 -9.083 1.00 94.94 86 VAL A C 1
ATOM 653 O O . VAL A 1 86 ? 8.767 16.543 -8.666 1.00 94.94 86 VAL A O 1
ATOM 656 N N . SER A 1 87 ? 7.334 16.369 -10.376 1.00 95.62 87 SER A N 1
ATOM 657 C CA . SER A 1 87 ? 8.294 16.835 -11.383 1.00 95.62 87 SER A CA 1
ATOM 658 C C . SER A 1 87 ? 8.819 18.232 -11.056 1.00 95.62 87 SER A C 1
ATOM 660 O O . SER A 1 87 ? 10.021 18.466 -11.130 1.00 95.62 87 SER A O 1
ATOM 662 N N . HIS A 1 88 ? 7.936 19.147 -10.652 1.00 96.31 88 HIS A N 1
ATOM 663 C CA . HIS A 1 88 ? 8.317 20.497 -10.253 1.00 96.31 88 HIS A CA 1
ATOM 664 C C . HIS A 1 88 ? 9.224 20.501 -9.016 1.00 96.31 88 HIS A C 1
ATOM 666 O O . HIS A 1 88 ? 10.227 21.215 -9.008 1.00 96.31 88 HIS A O 1
ATOM 672 N N . ALA A 1 89 ? 8.877 19.700 -8.005 1.00 96.88 89 ALA A N 1
ATOM 673 C CA . ALA A 1 89 ? 9.641 19.551 -6.773 1.00 96.88 89 ALA A CA 1
ATOM 674 C C . ALA A 1 89 ? 11.057 19.026 -7.034 1.00 96.88 89 ALA A C 1
ATOM 676 O O . ALA A 1 89 ? 12.018 19.579 -6.510 1.00 96.88 89 ALA A O 1
ATOM 677 N N . ILE A 1 90 ? 11.198 18.032 -7.917 1.00 95.94 90 ILE A N 1
ATOM 678 C CA . ILE A 1 90 ? 12.503 17.501 -8.333 1.00 95.94 90 ILE A CA 1
ATOM 679 C C . ILE A 1 90 ? 13.309 18.574 -9.074 1.00 95.94 90 ILE A C 1
ATOM 681 O O . ILE A 1 90 ? 14.459 18.820 -8.729 1.00 95.94 90 ILE A O 1
ATOM 685 N N . SER A 1 91 ? 12.716 19.249 -10.066 1.00 97.31 91 SER A N 1
ATOM 686 C CA . SER A 1 91 ? 13.438 20.235 -10.884 1.00 97.31 91 SER A CA 1
ATOM 687 C C . SER A 1 91 ? 13.876 21.485 -10.116 1.00 97.31 91 SER A C 1
ATOM 689 O O . SER A 1 91 ? 14.828 22.140 -10.531 1.00 97.31 91 SER A O 1
ATOM 691 N N . ARG A 1 92 ? 13.168 21.856 -9.044 1.00 96.94 92 ARG A N 1
ATOM 692 C CA . ARG A 1 92 ? 13.482 23.035 -8.216 1.00 96.94 92 ARG A CA 1
ATOM 693 C C . ARG A 1 92 ? 14.055 22.689 -6.846 1.00 96.94 92 ARG A C 1
ATOM 695 O O . ARG A 1 92 ? 14.296 23.602 -6.060 1.00 96.94 92 ARG A O 1
ATOM 702 N N . THR A 1 93 ? 14.241 21.404 -6.557 1.00 96.12 93 THR A N 1
ATOM 703 C CA . THR A 1 93 ? 14.705 20.918 -5.253 1.00 96.12 93 THR A CA 1
ATOM 704 C C . THR A 1 93 ? 13.837 21.444 -4.100 1.00 96.12 93 THR A C 1
ATOM 706 O O . THR A 1 93 ? 14.337 21.848 -3.052 1.00 96.12 93 THR A O 1
ATOM 709 N N . THR A 1 94 ? 12.519 21.496 -4.311 1.00 97.50 94 THR A N 1
ATOM 710 C CA . THR A 1 94 ? 11.549 21.982 -3.322 1.00 97.50 94 THR A CA 1
ATOM 711 C C . THR A 1 94 ? 10.782 20.834 -2.680 1.00 97.50 94 THR A C 1
ATOM 713 O O . THR A 1 94 ? 10.646 19.748 -3.239 1.00 97.50 94 THR A O 1
ATOM 716 N N . ASN A 1 95 ? 10.247 21.082 -1.487 1.00 95.38 95 ASN A N 1
ATOM 717 C CA . ASN A 1 95 ? 9.418 20.105 -0.794 1.00 95.38 95 ASN A CA 1
ATOM 718 C C . ASN A 1 95 ? 8.032 19.998 -1.442 1.00 95.38 95 ASN A C 1
ATOM 720 O O . ASN A 1 95 ? 7.468 20.981 -1.924 1.00 95.38 95 ASN A O 1
ATOM 724 N N . PHE A 1 96 ? 7.450 18.806 -1.368 1.00 94.88 96 PHE A N 1
ATOM 725 C CA . PHE A 1 96 ? 6.053 18.547 -1.700 1.00 94.88 96 PHE A CA 1
ATOM 726 C C . PHE A 1 96 ? 5.429 17.645 -0.632 1.00 94.88 96 PHE A C 1
ATOM 728 O O . PHE A 1 96 ? 6.132 17.002 0.145 1.00 94.88 96 PHE A O 1
ATOM 735 N N . SER A 1 97 ? 4.100 17.604 -0.576 1.00 92.31 97 SER A N 1
ATOM 736 C CA . SER A 1 97 ? 3.367 16.815 0.415 1.00 92.31 97 SER A CA 1
ATOM 737 C C . SER A 1 97 ? 2.520 15.745 -0.256 1.00 92.31 97 SER A C 1
ATOM 739 O O . SER A 1 97 ? 1.908 15.974 -1.300 1.00 92.31 97 SER A O 1
ATOM 741 N N . VAL A 1 98 ? 2.454 14.578 0.379 1.00 90.00 98 VAL A N 1
ATOM 742 C CA . VAL A 1 98 ? 1.644 13.439 -0.054 1.00 90.00 98 VAL A CA 1
ATOM 743 C C . VAL A 1 98 ? 0.763 12.969 1.093 1.00 90.00 98 VAL A C 1
ATOM 745 O O . VAL A 1 98 ? 1.188 12.917 2.243 1.00 90.00 98 VAL A O 1
ATOM 748 N N . TYR A 1 99 ? -0.480 12.616 0.775 1.00 86.94 99 TYR A N 1
ATOM 749 C CA . TYR A 1 99 ? -1.419 12.065 1.747 1.00 86.94 99 TYR A CA 1
ATOM 750 C C . TYR A 1 99 ? -1.424 10.542 1.650 1.00 86.94 99 TYR A C 1
ATOM 752 O O . TYR A 1 99 ? -1.917 9.981 0.670 1.00 86.94 99 TYR A O 1
ATOM 760 N N . TYR A 1 100 ? -0.917 9.869 2.682 1.00 84.44 100 TYR A N 1
ATOM 761 C CA . TYR A 1 100 ? -0.984 8.415 2.790 1.00 84.44 100 TYR A CA 1
ATOM 762 C C . TYR A 1 100 ? -2.235 7.982 3.563 1.00 84.44 100 TYR A C 1
ATOM 764 O O . TYR A 1 100 ? -2.520 8.483 4.650 1.00 84.44 100 TYR A O 1
ATOM 772 N N . LYS A 1 101 ? -3.007 7.055 2.985 1.00 83.19 101 LYS A N 1
ATOM 773 C CA . LYS A 1 101 ? -4.233 6.503 3.579 1.00 83.19 101 LYS A CA 1
ATOM 774 C C . LYS A 1 101 ? -4.159 4.968 3.603 1.00 83.19 101 LYS A C 1
ATOM 776 O O . LYS A 1 101 ? -4.767 4.338 2.733 1.00 83.19 101 LYS A O 1
ATOM 781 N N . PRO A 1 102 ? -3.479 4.360 4.593 1.00 77.19 102 PRO A N 1
ATOM 782 C CA . PRO A 1 102 ? -3.205 2.913 4.626 1.00 77.19 102 PRO A CA 1
ATOM 783 C C . PRO A 1 102 ? -4.477 2.054 4.588 1.00 77.19 102 PRO A C 1
ATOM 785 O O . PRO A 1 102 ? -4.520 0.983 3.994 1.00 77.19 102 PRO A O 1
ATOM 788 N N . ARG A 1 103 ? -5.571 2.562 5.166 1.00 73.31 103 ARG A N 1
ATOM 789 C CA . ARG A 1 103 ? -6.863 1.864 5.241 1.00 73.31 103 ARG A CA 1
ATOM 790 C C . ARG A 1 103 ? -7.593 1.762 3.900 1.00 73.31 103 ARG A C 1
ATOM 792 O O . ARG A 1 103 ? -8.327 0.805 3.681 1.00 73.31 103 ARG A O 1
ATOM 799 N N . THR A 1 104 ? -7.426 2.752 3.021 1.00 71.06 104 THR A N 1
ATOM 800 C CA . THR A 1 104 ? -8.063 2.773 1.690 1.00 71.06 104 THR A CA 1
ATOM 801 C C . THR A 1 104 ? -7.118 2.317 0.586 1.00 71.06 104 THR A C 1
ATOM 803 O O . THR A 1 104 ? -7.576 1.848 -0.450 1.00 71.06 104 THR A O 1
ATOM 806 N N . ASN A 1 105 ? -5.809 2.462 0.795 1.00 69.00 105 ASN A N 1
ATOM 807 C CA . ASN A 1 105 ? -4.778 2.029 -0.131 1.00 69.00 105 ASN A CA 1
ATOM 808 C C . ASN A 1 105 ? -3.718 1.220 0.634 1.00 69.00 105 ASN A C 1
ATOM 810 O O . ASN A 1 105 ? -2.869 1.824 1.286 1.00 69.00 105 ASN A O 1
ATOM 814 N N . PRO A 1 106 ? -3.761 -0.122 0.553 1.00 69.00 106 PRO A N 1
ATOM 815 C CA . PRO A 1 106 ? -2.843 -0.985 1.290 1.00 69.00 106 PRO A CA 1
ATOM 816 C C . PRO A 1 106 ? -1.444 -1.057 0.662 1.00 69.00 106 PRO A C 1
ATOM 818 O O . PRO A 1 106 ? -0.588 -1.760 1.180 1.00 69.00 106 PRO A O 1
ATOM 821 N N . SER A 1 107 ? -1.203 -0.405 -0.481 1.00 78.69 107 SER A N 1
ATOM 822 C CA . SER A 1 107 ? 0.125 -0.393 -1.095 1.00 78.69 107 SER A CA 1
ATOM 823 C C . SER A 1 107 ? 0.949 0.777 -0.587 1.00 78.69 107 SER A C 1
ATOM 825 O O . SER A 1 107 ? 0.659 1.936 -0.893 1.00 78.69 107 SER A O 1
ATOM 827 N N . GLU A 1 108 ? 2.000 0.443 0.149 1.00 83.81 108 GLU A N 1
ATOM 828 C CA . GLU A 1 108 ? 3.035 1.371 0.584 1.00 83.81 108 GLU A CA 1
ATOM 829 C C . GLU A 1 108 ? 3.782 1.910 -0.637 1.00 83.81 108 GLU A C 1
ATOM 831 O O . GLU A 1 108 ? 4.320 1.137 -1.421 1.00 83.81 108 GLU A O 1
ATOM 836 N N . PHE A 1 109 ? 3.772 3.230 -0.828 1.00 89.25 109 PHE A N 1
ATOM 837 C CA . PHE A 1 109 ? 4.456 3.907 -1.941 1.00 89.25 109 PHE A CA 1
ATOM 838 C C . PHE A 1 109 ? 5.606 4.815 -1.485 1.00 89.25 109 PHE A C 1
ATOM 840 O O . PHE A 1 109 ? 6.270 5.429 -2.316 1.00 89.25 109 PHE A O 1
ATOM 847 N N . ILE A 1 110 ? 5.828 4.913 -0.174 1.00 91.12 110 ILE A N 1
ATOM 848 C CA . ILE A 1 110 ? 6.964 5.604 0.435 1.00 91.12 110 ILE A CA 1
ATOM 849 C C . ILE A 1 110 ? 7.744 4.526 1.170 1.00 91.12 110 ILE A C 1
ATOM 851 O O . ILE A 1 110 ? 7.302 4.064 2.218 1.00 91.12 110 ILE A O 1
ATOM 855 N N . ILE A 1 111 ? 8.860 4.104 0.588 1.00 91.62 111 ILE A N 1
ATOM 856 C CA . ILE A 1 111 ? 9.714 3.053 1.138 1.00 91.62 111 ILE A CA 1
ATOM 857 C C . ILE A 1 111 ? 11.033 3.706 1.570 1.00 91.62 111 ILE A C 1
ATOM 859 O O . ILE A 1 111 ? 11.584 4.491 0.791 1.00 91.62 111 ILE A O 1
ATOM 863 N N . PRO A 1 112 ? 11.541 3.435 2.787 1.00 94.31 112 PRO A N 1
ATOM 864 C CA . PRO A 1 112 ? 12.875 3.861 3.196 1.00 94.31 112 PRO A CA 1
ATOM 865 C C . PRO A 1 112 ? 13.936 3.423 2.182 1.00 94.31 112 PRO A C 1
ATOM 867 O O . PRO A 1 112 ? 13.893 2.303 1.674 1.00 94.31 112 PRO A O 1
ATOM 870 N N . TYR A 1 113 ? 14.899 4.303 1.903 1.00 92.25 113 TYR A N 1
ATOM 871 C CA . TYR A 1 113 ? 15.913 4.071 0.871 1.00 92.25 113 TYR A CA 1
ATOM 872 C C . TYR A 1 113 ? 16.691 2.766 1.088 1.00 92.25 113 TYR A C 1
ATOM 874 O O . TYR A 1 113 ? 16.824 1.976 0.157 1.00 92.25 113 TYR A O 1
ATOM 882 N N . ASP A 1 114 ? 17.134 2.504 2.318 1.00 93.50 114 ASP A N 1
ATOM 883 C CA . ASP A 1 114 ? 17.934 1.316 2.631 1.00 93.50 114 ASP A CA 1
ATOM 884 C C . ASP A 1 114 ? 17.145 0.020 2.406 1.00 93.50 114 ASP A C 1
ATOM 886 O O . ASP A 1 114 ? 17.653 -0.919 1.798 1.00 93.50 114 ASP A O 1
ATOM 890 N N . GLN A 1 115 ? 15.867 0.007 2.803 1.00 91.50 115 GLN A N 1
ATOM 891 C CA . GLN A 1 115 ? 14.965 -1.123 2.575 1.00 91.50 115 GLN A CA 1
ATOM 892 C C . GLN A 1 115 ? 14.748 -1.369 1.077 1.00 91.50 115 GLN A C 1
ATOM 894 O O . GLN A 1 115 ? 14.749 -2.515 0.630 1.00 91.50 115 GLN A O 1
ATOM 899 N N . TYR A 1 116 ? 14.582 -0.298 0.294 1.00 91.12 116 TYR A N 1
ATOM 900 C CA . TYR A 1 116 ? 14.455 -0.399 -1.157 1.00 91.12 116 TYR A CA 1
ATOM 901 C C . TYR A 1 116 ? 15.726 -0.982 -1.787 1.00 91.12 116 TYR A C 1
ATOM 903 O O . TYR A 1 116 ? 15.636 -1.937 -2.555 1.00 91.12 116 TYR A O 1
ATOM 911 N N . MET A 1 117 ? 16.901 -0.453 -1.431 1.00 90.62 117 MET A N 1
ATOM 912 C CA . MET A 1 117 ? 18.180 -0.902 -1.988 1.00 90.62 117 MET A CA 1
ATOM 913 C C . MET A 1 117 ? 18.484 -2.362 -1.643 1.00 90.62 117 MET A C 1
ATOM 915 O O . MET A 1 117 ? 18.947 -3.112 -2.501 1.00 90.62 117 MET A O 1
ATOM 919 N N . GLU A 1 118 ? 18.203 -2.790 -0.412 1.00 89.00 118 GLU A N 1
ATOM 920 C CA . GLU A 1 118 ? 18.355 -4.187 -0.002 1.00 89.00 118 GLU A CA 1
ATOM 921 C C . GLU A 1 118 ? 17.445 -5.110 -0.826 1.00 89.00 118 GLU A C 1
ATOM 923 O O . GLU A 1 118 ? 17.908 -6.113 -1.376 1.00 89.00 118 GLU A O 1
ATOM 928 N N . ALA A 1 119 ? 16.168 -4.748 -0.981 1.00 86.81 119 ALA A N 1
ATOM 929 C CA . ALA A 1 119 ? 15.209 -5.527 -1.758 1.00 86.81 119 ALA A CA 1
ATOM 930 C C . ALA A 1 119 ? 15.612 -5.633 -3.241 1.00 86.81 119 ALA A C 1
ATOM 932 O O . ALA A 1 119 ? 15.541 -6.718 -3.824 1.00 86.81 119 ALA A O 1
ATOM 933 N N . THR A 1 120 ? 16.098 -4.544 -3.849 1.00 83.69 120 THR A N 1
ATOM 934 C CA . THR A 1 120 ? 16.549 -4.555 -5.249 1.00 83.69 120 THR A CA 1
ATOM 935 C C . THR A 1 120 ? 17.842 -5.332 -5.449 1.00 83.69 120 THR A C 1
ATOM 937 O O . THR A 1 120 ? 17.928 -6.121 -6.388 1.00 83.69 120 THR A O 1
ATOM 940 N N . ASN A 1 121 ? 18.820 -5.189 -4.552 1.00 83.88 121 ASN A N 1
ATOM 941 C CA . ASN A 1 121 ? 20.079 -5.933 -4.637 1.00 83.88 121 ASN A CA 1
ATOM 942 C C . ASN A 1 121 ? 19.836 -7.445 -4.507 1.00 83.88 121 ASN A C 1
ATOM 944 O O . ASN A 1 121 ? 20.405 -8.239 -5.254 1.00 83.88 121 ASN A O 1
ATOM 948 N N . ASN A 1 122 ? 18.926 -7.847 -3.615 1.00 79.81 122 ASN A N 1
ATOM 949 C CA . ASN A 1 122 ? 18.517 -9.244 -3.451 1.00 79.81 122 ASN A CA 1
ATOM 950 C C . ASN A 1 122 ? 17.783 -9.814 -4.675 1.00 79.81 122 ASN A C 1
ATOM 952 O O . ASN A 1 122 ? 17.711 -11.033 -4.828 1.00 79.81 122 ASN A O 1
ATOM 956 N N . MET A 1 123 ? 17.217 -8.959 -5.527 1.00 74.19 123 MET A N 1
ATOM 957 C CA . MET A 1 123 ? 16.574 -9.354 -6.780 1.00 74.19 123 MET A CA 1
ATOM 958 C C . MET A 1 123 ? 17.598 -9.544 -7.912 1.00 74.19 123 MET A C 1
ATOM 960 O O . MET A 1 123 ? 17.397 -10.385 -8.782 1.00 74.19 123 MET A O 1
ATOM 964 N N . GLU A 1 124 ? 18.692 -8.782 -7.897 1.00 71.06 124 GLU A N 1
ATOM 965 C CA . GLU A 1 124 ? 19.754 -8.827 -8.915 1.00 71.06 124 GLU A CA 1
ATOM 966 C C . GLU A 1 124 ? 20.853 -9.854 -8.598 1.00 71.06 124 GLU A C 1
ATOM 968 O O . GLU A 1 124 ? 21.580 -10.292 -9.491 1.00 71.06 124 GLU A O 1
ATOM 973 N N . ALA A 1 125 ? 20.969 -10.277 -7.338 1.00 65.12 125 ALA A N 1
ATOM 974 C CA . ALA A 1 125 ? 21.906 -11.312 -6.929 1.00 65.12 125 ALA A CA 1
ATOM 975 C C . ALA A 1 125 ? 21.593 -12.664 -7.601 1.00 65.12 125 ALA A C 1
ATOM 977 O O . ALA A 1 125 ? 20.453 -13.113 -7.634 1.00 65.12 125 ALA A O 1
ATOM 978 N N . MET A 1 126 ? 22.627 -13.376 -8.062 1.00 50.88 126 MET A N 1
ATOM 979 C CA . MET A 1 126 ? 22.518 -14.682 -8.745 1.00 50.88 126 MET A CA 1
ATOM 980 C C . MET A 1 126 ? 21.887 -15.794 -7.874 1.00 50.88 126 MET A C 1
ATOM 982 O O . MET A 1 126 ? 21.477 -16.830 -8.388 1.00 50.88 126 MET A O 1
ATOM 986 N N . ASN A 1 127 ? 21.781 -15.561 -6.560 1.00 54.59 127 ASN A N 1
ATOM 987 C CA . ASN A 1 127 ? 21.075 -16.386 -5.577 1.00 54.59 127 ASN A CA 1
ATOM 988 C C . ASN A 1 127 ? 19.836 -15.630 -5.046 1.00 54.59 127 ASN A C 1
ATOM 990 O O . ASN A 1 127 ? 19.679 -15.444 -3.840 1.00 54.59 127 ASN A O 1
ATOM 994 N N . SER A 1 128 ? 19.036 -15.073 -5.967 1.00 62.28 128 SER A N 1
ATOM 995 C CA . SER A 1 128 ? 18.012 -14.070 -5.661 1.00 62.28 128 SER A CA 1
ATOM 996 C C . SER A 1 128 ? 16.923 -14.610 -4.738 1.00 62.28 128 SER A C 1
ATOM 998 O O . SER A 1 128 ? 16.375 -15.684 -4.998 1.00 62.28 128 SER A O 1
ATOM 1000 N N . ASN A 1 129 ? 16.482 -13.795 -3.781 1.00 65.56 129 ASN A N 1
ATOM 1001 C CA . ASN A 1 129 ? 15.277 -14.082 -2.993 1.00 65.56 129 ASN A CA 1
ATOM 1002 C C . ASN A 1 129 ? 13.970 -13.912 -3.799 1.00 65.56 129 ASN A C 1
ATOM 1004 O O . ASN A 1 1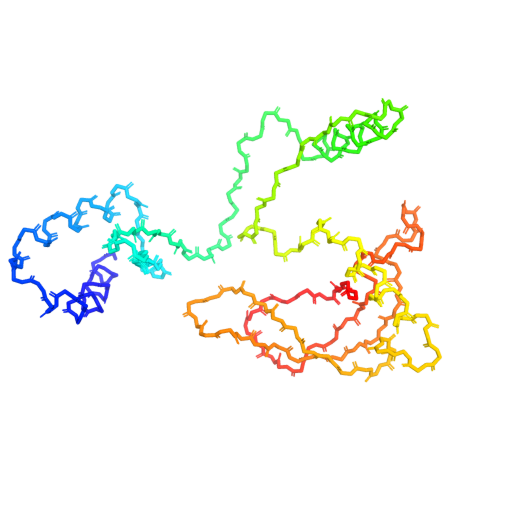29 ? 12.880 -14.149 -3.280 1.00 65.56 129 ASN A O 1
ATOM 1008 N N . PHE A 1 130 ? 14.064 -13.487 -5.062 1.00 77.38 130 PHE A N 1
ATOM 1009 C CA . PHE A 1 130 ? 12.923 -13.148 -5.906 1.00 77.38 130 PHE A CA 1
ATOM 1010 C C . PHE A 1 130 ? 13.105 -13.714 -7.317 1.00 77.38 130 PHE A C 1
ATOM 1012 O O . PHE A 1 130 ? 13.451 -13.000 -8.253 1.00 77.38 130 PHE A O 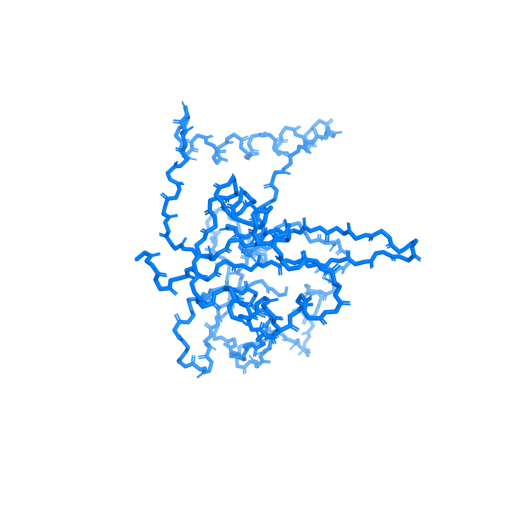1
ATOM 1019 N N . SER A 1 131 ? 12.852 -15.015 -7.465 1.00 85.38 131 SER A N 1
ATOM 1020 C CA . SER A 1 131 ? 12.835 -15.720 -8.752 1.00 85.38 131 SER A CA 1
ATOM 1021 C C . SER A 1 131 ? 11.463 -16.341 -9.030 1.00 85.38 131 SER A C 1
ATOM 1023 O O . SER A 1 131 ? 10.653 -16.546 -8.122 1.00 85.38 131 SER A O 1
ATOM 1025 N N . VAL A 1 132 ? 11.174 -16.638 -10.299 1.00 90.06 132 VAL A N 1
ATOM 1026 C CA . VAL A 1 132 ? 9.955 -17.375 -10.664 1.00 90.06 132 VAL A CA 1
ATOM 1027 C C . VAL A 1 132 ? 9.997 -18.765 -10.021 1.00 90.06 132 VAL A C 1
ATOM 1029 O O . VAL A 1 132 ? 10.995 -19.472 -10.115 1.00 90.06 132 VAL A O 1
ATOM 1032 N N . GLY A 1 133 ? 8.912 -19.149 -9.352 1.00 88.88 133 GLY A N 1
ATOM 1033 C CA . GLY A 1 133 ? 8.809 -20.363 -8.541 1.00 88.88 133 GLY A CA 1
ATOM 1034 C C . GLY A 1 133 ? 9.146 -20.158 -7.061 1.00 88.88 133 GLY A C 1
ATOM 1035 O O . GLY A 1 133 ? 8.852 -21.034 -6.246 1.00 88.88 133 GLY A O 1
ATOM 1036 N N . MET A 1 134 ? 9.699 -19.001 -6.677 1.00 89.62 134 MET A N 1
ATOM 1037 C CA . MET A 1 134 ? 10.013 -18.707 -5.281 1.00 89.62 134 MET A CA 1
ATOM 1038 C C . MET A 1 134 ? 8.738 -18.506 -4.462 1.00 89.62 134 MET A C 1
ATOM 1040 O O . MET A 1 134 ? 7.811 -17.792 -4.859 1.00 89.62 134 MET A O 1
ATOM 1044 N N . ARG A 1 135 ? 8.704 -19.131 -3.285 1.00 91.00 135 ARG A N 1
ATOM 1045 C CA . ARG A 1 135 ? 7.617 -18.990 -2.318 1.00 91.00 135 ARG A CA 1
ATOM 1046 C C . ARG A 1 135 ? 7.926 -17.851 -1.359 1.00 91.00 135 ARG A C 1
ATOM 1048 O O . ARG A 1 135 ? 9.041 -17.741 -0.862 1.00 91.00 135 ARG A O 1
ATOM 1055 N N . PHE A 1 136 ? 6.925 -17.036 -1.064 1.00 88.62 136 PHE A N 1
ATOM 1056 C CA . PHE A 1 136 ? 7.043 -15.899 -0.159 1.00 88.62 136 PHE A CA 1
ATOM 1057 C C . PHE A 1 136 ? 5.865 -15.860 0.809 1.00 88.62 136 PHE A C 1
ATOM 1059 O O . PHE A 1 136 ? 4.829 -16.498 0.602 1.00 88.62 136 PHE A O 1
ATOM 1066 N N . ARG A 1 137 ? 6.023 -15.085 1.883 1.00 88.75 137 ARG A N 1
ATOM 1067 C CA . ARG A 1 137 ? 4.987 -14.871 2.890 1.00 88.75 137 ARG A CA 1
ATOM 1068 C C . ARG A 1 137 ? 4.814 -13.377 3.126 1.00 88.75 137 ARG A C 1
ATOM 1070 O O . ARG A 1 137 ? 5.773 -12.701 3.474 1.00 88.75 137 ARG A O 1
ATOM 1077 N N . MET A 1 138 ? 3.593 -12.875 2.977 1.00 85.44 138 MET A N 1
ATOM 1078 C CA . MET A 1 138 ? 3.272 -11.452 3.078 1.00 85.44 138 MET A CA 1
ATOM 1079 C C . MET A 1 138 ? 2.195 -11.208 4.132 1.00 85.44 138 MET A C 1
ATOM 1081 O O . MET A 1 138 ? 1.256 -11.991 4.286 1.00 85.44 138 MET A O 1
ATOM 1085 N N . ARG A 1 139 ? 2.324 -10.102 4.861 1.00 80.19 139 ARG A N 1
ATOM 1086 C CA . ARG A 1 139 ? 1.285 -9.606 5.766 1.00 80.19 139 ARG A CA 1
ATOM 1087 C C . ARG A 1 139 ? 0.259 -8.820 4.957 1.00 80.19 139 ARG A C 1
ATOM 1089 O O . ARG A 1 139 ? 0.633 -7.923 4.210 1.00 80.19 139 ARG A O 1
ATOM 1096 N N . ILE A 1 140 ? -1.020 -9.150 5.109 1.00 72.62 140 ILE A N 1
ATOM 1097 C CA . ILE A 1 140 ? -2.112 -8.365 4.525 1.00 72.62 140 ILE A CA 1
ATOM 1098 C C . ILE A 1 140 ? -3.051 -7.997 5.663 1.00 72.62 140 ILE A C 1
ATOM 1100 O O . ILE A 1 140 ? -3.807 -8.827 6.163 1.00 72.62 140 ILE A O 1
ATOM 1104 N N . GLU A 1 141 ? -2.974 -6.744 6.096 1.00 65.88 141 GLU A N 1
ATOM 1105 C CA . GLU A 1 141 ? -3.816 -6.237 7.169 1.00 65.88 141 GLU A CA 1
ATOM 1106 C C . GLU A 1 141 ? -5.200 -5.884 6.610 1.00 65.88 141 GLU A C 1
ATOM 1108 O O . GLU A 1 141 ? -5.350 -4.899 5.883 1.00 65.88 141 GLU A O 1
ATOM 1113 N N . ARG A 1 142 ? -6.231 -6.683 6.919 1.00 60.59 142 ARG A N 1
ATOM 1114 C CA . ARG A 1 142 ? -7.612 -6.320 6.550 1.00 60.59 142 ARG A CA 1
ATOM 1115 C C . ARG A 1 142 ? -8.719 -6.623 7.555 1.00 60.59 142 ARG A C 1
ATOM 1117 O O . ARG A 1 142 ? -9.823 -6.138 7.327 1.00 60.59 142 ARG A O 1
ATOM 1124 N N . GLU A 1 143 ? -8.469 -7.298 8.675 1.00 53.97 143 GLU A N 1
ATOM 1125 C CA . GLU A 1 143 ? -9.562 -7.671 9.587 1.00 53.97 143 GLU A CA 1
ATOM 1126 C C . GLU A 1 143 ? -9.152 -7.677 11.068 1.00 53.97 143 GLU A C 1
ATOM 1128 O O . GLU A 1 143 ? -7.982 -7.519 11.403 1.00 53.97 143 GLU A O 1
ATOM 1133 N N . ALA A 1 144 ? -10.138 -7.782 11.964 1.00 47.41 144 ALA A N 1
ATOM 1134 C CA . ALA A 1 144 ? -10.002 -7.842 13.424 1.00 47.41 144 ALA A CA 1
ATOM 1135 C C . ALA A 1 144 ? -9.260 -9.082 13.959 1.00 47.41 144 ALA A C 1
ATOM 1137 O O . ALA A 1 144 ? -9.045 -9.186 15.162 1.00 47.41 144 ALA A O 1
ATOM 1138 N N . ALA A 1 145 ? -8.841 -9.987 13.076 1.00 49.62 145 ALA A N 1
ATOM 1139 C CA . ALA A 1 145 ? -8.085 -11.180 13.416 1.00 49.62 145 ALA A CA 1
ATOM 1140 C C . ALA A 1 145 ? -6.576 -10.891 13.608 1.00 49.62 145 ALA A C 1
ATOM 1142 O O . ALA A 1 145 ? -6.049 -9.948 13.007 1.00 49.62 145 ALA A O 1
ATOM 1143 N N . PRO A 1 146 ? -5.861 -11.710 14.409 1.00 53.59 146 PRO A N 1
ATOM 1144 C CA . PRO A 1 146 ? -4.407 -11.622 14.553 1.00 53.59 146 PRO A CA 1
ATOM 1145 C C . PRO A 1 146 ? -3.708 -11.702 13.188 1.00 53.59 146 PRO A C 1
ATOM 1147 O O . PRO A 1 146 ? -4.195 -12.387 12.291 1.00 53.59 146 PRO A O 1
ATOM 1150 N N . GLU A 1 147 ? -2.573 -11.001 13.047 1.00 58.22 147 GLU A N 1
ATOM 1151 C CA . GLU A 1 147 ? -1.780 -10.835 11.815 1.00 58.22 147 GLU A CA 1
ATOM 1152 C C . GLU A 1 147 ? -1.832 -12.049 10.863 1.00 58.22 147 GLU A C 1
ATOM 1154 O O . GLU A 1 147 ? -1.032 -12.988 10.965 1.00 58.22 147 GLU A O 1
ATOM 1159 N N . GLN A 1 148 ? -2.744 -12.030 9.886 1.00 69.69 148 GLN A N 1
ATOM 1160 C CA . GLN A 1 148 ? -2.829 -13.123 8.929 1.00 69.69 148 GLN A CA 1
ATOM 1161 C C . GLN A 1 148 ? -1.752 -12.938 7.861 1.00 69.69 148 GLN A C 1
ATOM 1163 O O . GLN A 1 148 ? -1.781 -12.031 7.026 1.00 69.69 148 GLN A O 1
ATOM 1168 N N . ARG A 1 149 ? -0.748 -13.807 7.921 1.00 79.75 149 ARG A N 1
ATOM 1169 C CA . ARG A 1 149 ? 0.306 -13.885 6.916 1.00 79.75 149 ARG A CA 1
ATOM 1170 C C . ARG A 1 149 ? -0.106 -14.877 5.834 1.00 79.75 149 ARG A C 1
ATOM 1172 O O . ARG A 1 149 ? -0.315 -16.052 6.133 1.00 79.75 149 ARG A O 1
ATOM 1179 N N . PHE A 1 150 ? -0.162 -14.413 4.596 1.00 84.25 150 PHE A N 1
ATOM 1180 C CA . PHE A 1 150 ? -0.522 -15.210 3.431 1.00 84.25 150 PHE A CA 1
ATOM 1181 C C . PHE A 1 150 ? 0.730 -15.698 2.717 1.00 84.25 150 PHE A C 1
ATOM 1183 O O . PHE A 1 150 ? 1.701 -14.954 2.590 1.00 84.25 150 PHE A O 1
ATOM 1190 N N . THR A 1 151 ? 0.690 -16.936 2.241 1.00 89.94 151 THR A N 1
ATOM 1191 C CA . THR A 1 151 ? 1.769 -17.531 1.451 1.00 89.94 151 THR A CA 1
ATOM 1192 C C . THR A 1 151 ? 1.379 -17.531 -0.022 1.00 89.94 151 THR A C 1
ATOM 1194 O O . THR A 1 151 ? 0.215 -17.771 -0.368 1.00 89.94 151 THR A O 1
ATOM 1197 N N . GLY A 1 152 ? 2.344 -17.233 -0.883 1.00 91.62 152 GLY A N 1
ATOM 1198 C CA . GLY A 1 152 ? 2.180 -17.268 -2.329 1.00 91.62 152 GLY A CA 1
ATOM 1199 C C . GLY A 1 152 ? 3.469 -17.662 -3.035 1.00 91.62 152 GLY A C 1
ATOM 1200 O O . GLY A 1 152 ? 4.517 -17.820 -2.409 1.00 91.62 1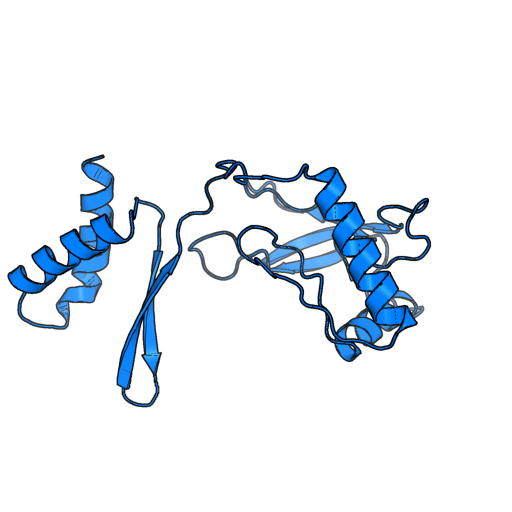52 GLY A O 1
ATOM 1201 N N . THR A 1 153 ? 3.372 -17.818 -4.348 1.00 92.94 153 THR A N 1
ATOM 1202 C CA . THR A 1 153 ? 4.471 -18.183 -5.241 1.00 92.94 153 THR A CA 1
ATOM 1203 C C . THR A 1 153 ? 4.597 -17.130 -6.336 1.00 92.94 153 THR A C 1
ATOM 1205 O O . THR A 1 153 ? 3.590 -16.703 -6.902 1.00 92.94 153 THR A O 1
ATOM 1208 N N . ILE A 1 154 ? 5.818 -16.690 -6.631 1.00 93.81 154 ILE A N 1
ATOM 1209 C CA . ILE A 1 154 ? 6.091 -15.775 -7.742 1.00 93.81 154 ILE A CA 1
ATOM 1210 C C . ILE A 1 154 ? 5.948 -16.560 -9.045 1.00 93.81 154 ILE A C 1
ATOM 1212 O O . ILE A 1 154 ? 6.625 -17.565 -9.239 1.00 93.81 154 ILE A O 1
ATOM 1216 N N . ILE A 1 155 ? 5.068 -16.113 -9.936 1.00 94.31 155 ILE A N 1
ATOM 1217 C CA . ILE A 1 155 ? 4.805 -16.786 -11.219 1.00 94.31 155 ILE A CA 1
ATOM 1218 C C . ILE A 1 155 ? 5.433 -16.060 -12.405 1.00 94.31 155 ILE A C 1
ATOM 1220 O O . ILE A 1 155 ? 5.684 -16.672 -13.437 1.00 94.31 155 ILE A O 1
ATOM 1224 N N . GLU A 1 156 ? 5.680 -14.759 -12.276 1.00 93.12 156 GLU A N 1
ATOM 1225 C CA . GLU A 1 156 ? 6.198 -13.932 -13.361 1.00 93.12 156 GLU A CA 1
ATOM 1226 C C . GLU A 1 156 ? 6.866 -12.685 -12.778 1.00 93.12 156 GLU A C 1
ATOM 1228 O O . GLU A 1 156 ? 6.426 -12.158 -11.752 1.00 93.12 156 GLU A O 1
ATOM 1233 N N . ILE A 1 157 ? 7.909 -12.202 -13.449 1.00 91.94 157 ILE A N 1
ATOM 1234 C CA . ILE A 1 157 ? 8.604 -10.963 -13.108 1.00 91.94 157 ILE A CA 1
ATOM 1235 C C . ILE A 1 157 ? 8.545 -10.049 -14.329 1.00 91.94 157 ILE A C 1
ATOM 1237 O O . ILE A 1 157 ? 8.982 -10.432 -15.412 1.00 91.94 157 ILE A O 1
ATOM 1241 N N . GLY A 1 158 ? 8.006 -8.846 -14.154 1.00 90.75 158 GLY A N 1
ATOM 1242 C CA . GLY A 1 158 ? 7.907 -7.849 -15.212 1.00 90.75 158 GLY A CA 1
ATOM 1243 C C . GLY A 1 158 ? 7.205 -6.577 -14.751 1.00 90.75 158 GLY A C 1
ATOM 1244 O O . GLY A 1 158 ? 6.311 -6.619 -13.900 1.00 90.75 158 GLY A O 1
ATOM 1245 N N . ASP A 1 159 ? 7.605 -5.444 -15.328 1.00 91.94 159 ASP A N 1
ATOM 1246 C CA . ASP A 1 159 ? 7.112 -4.121 -14.942 1.00 91.94 159 ASP A CA 1
ATOM 1247 C C . ASP A 1 159 ? 5.577 -4.054 -14.955 1.00 91.94 159 ASP A C 1
ATOM 1249 O O . ASP A 1 159 ? 4.889 -4.650 -15.793 1.00 91.94 159 ASP A O 1
ATOM 1253 N N . SER A 1 160 ? 5.005 -3.302 -14.012 1.00 90.62 160 SER A N 1
ATOM 1254 C CA . SER A 1 160 ? 3.551 -3.124 -13.969 1.00 90.62 160 SER A CA 1
ATOM 1255 C C . SER A 1 160 ? 3.024 -2.318 -15.162 1.00 90.62 160 SER A C 1
ATOM 1257 O O . SER A 1 160 ? 1.892 -2.550 -15.579 1.00 90.62 160 SER A O 1
ATOM 1259 N N . ASP A 1 161 ? 3.809 -1.369 -15.671 1.00 91.25 161 ASP A N 1
ATOM 1260 C CA . ASP A 1 161 ? 3.485 -0.532 -16.830 1.00 91.25 161 ASP A CA 1
ATOM 1261 C C . ASP A 1 161 ? 4.783 -0.234 -17.606 1.00 91.25 161 ASP A C 1
ATOM 1263 O O . ASP A 1 161 ? 5.400 0.815 -17.398 1.00 91.25 161 ASP A O 1
ATOM 1267 N N . PRO A 1 162 ? 5.227 -1.164 -18.474 1.00 91.50 162 PRO A N 1
ATOM 1268 C CA . PRO A 1 162 ? 6.495 -1.034 -19.194 1.00 91.50 162 PRO A CA 1
ATOM 1269 C C . PRO A 1 162 ? 6.546 0.180 -20.133 1.00 91.50 162 PRO A C 1
ATOM 1271 O O . PRO A 1 162 ? 7.624 0.674 -20.448 1.00 91.50 162 PRO A O 1
ATOM 1274 N N . LEU A 1 163 ? 5.386 0.666 -20.595 1.00 93.25 163 LEU A N 1
ATOM 1275 C CA . LEU A 1 163 ? 5.303 1.793 -21.527 1.00 93.25 163 LEU A CA 1
ATOM 1276 C C . LEU A 1 163 ? 5.543 3.130 -20.824 1.00 93.25 163 LEU A C 1
ATOM 1278 O O . LEU A 1 163 ? 6.149 4.028 -21.405 1.00 93.25 163 LEU A O 1
ATOM 1282 N N . ARG A 1 164 ? 5.039 3.286 -19.594 1.00 90.88 164 ARG A N 1
ATOM 1283 C CA . ARG A 1 164 ? 5.157 4.543 -18.838 1.00 90.88 164 ARG A CA 1
ATOM 1284 C C . ARG A 1 164 ? 6.311 4.543 -17.844 1.00 90.88 164 ARG A C 1
ATOM 1286 O O . ARG A 1 164 ? 6.856 5.610 -17.579 1.00 90.88 164 ARG A O 1
ATOM 1293 N N . TRP A 1 165 ? 6.662 3.381 -17.296 1.00 92.75 165 TRP A N 1
ATOM 1294 C CA . TRP A 1 165 ? 7.647 3.232 -16.224 1.00 92.75 165 TRP A CA 1
ATOM 1295 C C . TRP A 1 165 ? 8.564 2.022 -16.470 1.00 92.75 165 TRP A C 1
ATOM 1297 O O . TRP A 1 165 ? 8.532 1.063 -15.691 1.00 92.75 165 TRP A O 1
ATOM 1307 N N . PRO A 1 166 ? 9.377 2.049 -17.542 1.00 93.50 166 PRO A N 1
ATOM 1308 C CA . PRO A 1 166 ? 10.299 0.961 -17.845 1.00 93.50 166 PRO A CA 1
ATOM 1309 C C . PRO A 1 166 ? 11.321 0.777 -16.714 1.00 93.50 166 PRO A C 1
ATOM 1311 O O . PRO A 1 166 ? 11.896 1.747 -16.217 1.00 93.50 166 PRO A O 1
ATOM 1314 N N . GLY A 1 167 ? 11.534 -0.470 -16.298 1.00 90.19 167 GLY A N 1
ATOM 1315 C CA . GLY A 1 167 ? 12.444 -0.859 -15.220 1.00 90.19 167 GLY A CA 1
ATOM 1316 C C . GLY A 1 167 ? 11.927 -0.583 -13.804 1.00 90.19 167 GLY A C 1
ATOM 1317 O O . GLY A 1 167 ? 12.676 -0.735 -12.836 1.00 90.19 167 GLY A O 1
ATOM 1318 N N . SER A 1 168 ? 10.669 -0.159 -13.647 1.00 93.25 168 SER A N 1
ATOM 1319 C CA . SER A 1 168 ? 10.107 0.136 -12.330 1.00 93.25 168 SER A CA 1
ATOM 1320 C C . SER A 1 168 ? 9.904 -1.127 -11.497 1.00 93.25 168 SER A C 1
ATOM 1322 O O . SER A 1 168 ? 9.193 -2.052 -11.882 1.00 93.25 168 SER A O 1
ATOM 1324 N N . LYS A 1 169 ? 10.434 -1.115 -10.271 1.00 92.25 169 LYS A N 1
ATOM 1325 C CA . LYS A 1 169 ? 10.213 -2.182 -9.281 1.00 92.25 169 LYS A CA 1
ATOM 1326 C C . LYS A 1 169 ? 8.831 -2.118 -8.619 1.00 92.25 169 LYS A C 1
ATOM 1328 O O . LYS A 1 169 ? 8.499 -2.955 -7.784 1.00 92.25 169 LYS A O 1
ATOM 1333 N N . TRP A 1 170 ? 8.002 -1.138 -8.988 1.00 93.31 170 TRP A N 1
ATOM 1334 C CA . TRP A 1 170 ? 6.640 -1.029 -8.484 1.00 93.31 170 TRP A CA 1
ATOM 1335 C C . TRP A 1 170 ? 5.768 -2.160 -9.021 1.00 93.31 170 TRP A C 1
ATOM 1337 O O . TRP A 1 170 ? 5.460 -2.204 -10.215 1.00 93.31 170 TRP A O 1
ATOM 1347 N N . ARG A 1 171 ? 5.317 -3.042 -8.122 1.00 92.69 171 ARG A N 1
ATOM 1348 C CA . ARG A 1 171 ? 4.436 -4.166 -8.460 1.00 92.69 171 ARG A CA 1
ATOM 1349 C C . ARG A 1 171 ? 4.967 -5.003 -9.632 1.00 92.69 171 ARG A C 1
ATOM 1351 O O . ARG A 1 171 ? 4.203 -5.375 -10.520 1.00 92.69 171 ARG A O 1
ATOM 1358 N N . CYS A 1 172 ? 6.273 -5.261 -9.658 1.00 92.25 172 CYS A N 1
ATOM 1359 C CA . CYS A 1 172 ? 6.914 -6.007 -10.739 1.00 92.25 172 CYS A CA 1
ATOM 1360 C C . CYS A 1 172 ? 6.850 -7.535 -10.559 1.00 92.25 172 CYS A C 1
ATOM 1362 O O . CYS A 1 172 ? 7.188 -8.272 -11.481 1.00 92.25 172 CYS A O 1
ATOM 1364 N N . LEU A 1 173 ? 6.407 -8.032 -9.398 1.00 92.56 173 LEU A N 1
ATOM 1365 C CA . LEU A 1 173 ? 6.288 -9.462 -9.116 1.00 92.56 173 LEU A CA 1
ATOM 1366 C C . LEU A 1 173 ? 4.829 -9.889 -9.238 1.00 92.56 173 LEU A C 1
ATOM 1368 O O . LEU A 1 173 ? 3.993 -9.480 -8.433 1.00 92.56 173 LEU A O 1
ATOM 1372 N N . LYS A 1 174 ? 4.506 -10.727 -10.221 1.00 93.88 174 LYS A N 1
ATOM 1373 C CA . LYS A 1 174 ? 3.190 -11.361 -10.320 1.00 93.88 174 LYS A CA 1
ATOM 1374 C C . LYS A 1 174 ? 3.175 -12.613 -9.461 1.00 93.88 17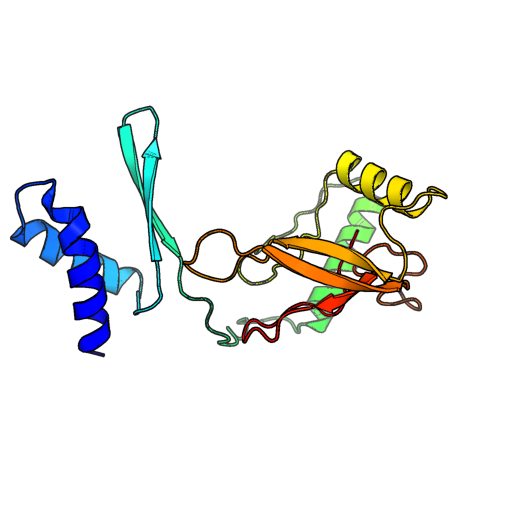4 LYS A C 1
ATOM 1376 O O . LYS A 1 174 ? 4.091 -13.435 -9.530 1.00 93.88 174 LYS A O 1
ATOM 1381 N N . VAL A 1 175 ? 2.126 -12.767 -8.667 1.00 93.19 175 VAL A N 1
ATOM 1382 C CA . VAL A 1 175 ? 2.069 -13.792 -7.627 1.00 93.19 175 VAL A CA 1
ATOM 1383 C C . VAL A 1 175 ? 0.789 -14.607 -7.708 1.00 93.19 175 VAL A C 1
ATOM 1385 O O . VAL A 1 175 ? -0.288 -14.092 -8.000 1.00 93.19 175 VAL A O 1
ATOM 1388 N N . GLN A 1 176 ? 0.914 -15.894 -7.405 1.00 93.56 176 GLN A N 1
ATOM 1389 C CA . GLN A 1 176 ? -0.201 -16.803 -7.194 1.00 93.56 176 GLN A CA 1
ATOM 1390 C C . GLN A 1 176 ? -0.276 -17.151 -5.710 1.00 93.56 176 GLN A C 1
ATOM 1392 O O . GLN A 1 176 ? 0.701 -17.601 -5.117 1.00 93.56 176 GLN A O 1
ATOM 1397 N N . TRP A 1 177 ? -1.434 -16.938 -5.096 1.00 91.31 177 TRP A N 1
ATOM 1398 C CA . TRP A 1 177 ? -1.631 -17.210 -3.675 1.00 91.31 177 TRP A CA 1
ATOM 1399 C C . TRP A 1 177 ? -2.103 -18.647 -3.435 1.00 91.31 177 TRP A C 1
ATOM 1401 O O . TRP A 1 177 ? -2.978 -19.123 -4.153 1.00 91.31 177 TRP A O 1
ATOM 1411 N N . ASP A 1 178 ? -1.583 -19.308 -2.395 1.00 85.56 178 ASP A N 1
ATOM 1412 C CA . ASP A 1 178 ? -1.848 -20.739 -2.153 1.00 85.56 178 ASP A CA 1
ATOM 1413 C C . ASP A 1 178 ? -3.288 -21.024 -1.688 1.00 85.56 178 ASP A C 1
ATOM 1415 O O . ASP A 1 178 ? -3.900 -22.012 -2.081 1.00 85.56 178 ASP A O 1
ATOM 1419 N N . ALA A 1 179 ? -3.838 -20.177 -0.813 1.00 73.81 179 ALA A N 1
ATOM 1420 C CA . ALA A 1 179 ? -5.162 -20.396 -0.229 1.00 73.81 179 ALA A CA 1
ATOM 1421 C C . ALA A 1 179 ? -6.264 -19.751 -1.078 1.00 73.81 179 ALA A C 1
ATOM 1423 O O . ALA A 1 179 ? -6.127 -18.594 -1.467 1.00 73.81 179 ALA A O 1
ATOM 1424 N N . THR A 1 180 ? -7.409 -20.403 -1.269 1.00 63.44 180 THR A N 1
ATOM 1425 C CA . THR A 1 180 ? -8.668 -19.740 -1.654 1.00 63.44 180 THR A CA 1
ATOM 1426 C C . THR A 1 180 ? -9.262 -19.060 -0.422 1.00 63.44 180 THR A C 1
ATOM 1428 O O . THR A 1 180 ? -10.072 -19.632 0.298 1.00 63.44 180 THR A O 1
ATOM 1431 N N . SER A 1 181 ? -8.800 -17.846 -0.126 1.00 63.69 181 SER A N 1
ATOM 1432 C CA . SER A 1 181 ? -9.411 -16.985 0.887 1.00 63.69 181 SER A CA 1
ATOM 1433 C C . SER A 1 181 ? -10.422 -16.054 0.220 1.00 63.69 181 SER A C 1
ATOM 1435 O O . SER A 1 181 ? -10.176 -15.582 -0.890 1.00 63.69 181 SER A O 1
ATOM 1437 N N . ALA A 1 182 ? -11.520 -15.749 0.917 1.00 62.44 182 ALA A N 1
ATOM 1438 C CA . ALA A 1 182 ? -12.478 -14.715 0.518 1.00 62.44 182 ALA A CA 1
ATOM 1439 C C . ALA A 1 182 ? -11.854 -13.302 0.493 1.00 62.44 182 ALA A C 1
ATOM 1441 O O . ALA A 1 182 ? -12.459 -12.360 -0.017 1.00 62.44 182 ALA A O 1
ATOM 1442 N N . VAL A 1 183 ? -10.639 -13.145 1.032 1.00 67.62 183 VAL A N 1
ATOM 1443 C CA . VAL A 1 183 ? -9.921 -11.873 1.060 1.00 67.62 183 VAL A CA 1
ATOM 1444 C C . VAL A 1 183 ? -9.349 -11.557 -0.332 1.00 67.62 183 VAL A C 1
ATOM 1446 O O . VAL A 1 183 ? -8.519 -12.323 -0.844 1.00 67.62 183 VAL A O 1
ATOM 1449 N N . PRO A 1 184 ? -9.735 -10.418 -0.948 1.00 70.19 184 PRO A N 1
ATOM 1450 C CA . PRO A 1 184 ? -9.156 -9.976 -2.210 1.00 70.19 184 PRO A CA 1
ATOM 1451 C C . PRO A 1 184 ? -7.680 -9.639 -1.998 1.00 70.19 184 PRO A C 1
ATOM 1453 O O . PRO A 1 184 ? -7.326 -8.863 -1.107 1.00 70.19 184 PRO A O 1
ATOM 1456 N N . ARG A 1 185 ? -6.817 -10.232 -2.820 1.00 82.44 185 ARG A N 1
ATOM 1457 C CA . ARG A 1 185 ? -5.360 -10.102 -2.724 1.00 82.44 185 ARG A CA 1
ATOM 1458 C C . ARG A 1 185 ? -4.799 -9.513 -4.012 1.00 82.44 185 ARG A C 1
ATOM 1460 O O . ARG A 1 185 ? -5.365 -9.757 -5.076 1.00 82.44 185 ARG A O 1
ATOM 1467 N N . PRO A 1 186 ? -3.715 -8.726 -3.934 1.00 86.31 186 PRO A N 1
ATOM 1468 C CA . PRO A 1 186 ? -3.103 -8.166 -5.126 1.00 86.31 186 PRO A CA 1
ATOM 1469 C C . PRO A 1 186 ? -2.499 -9.280 -5.989 1.00 86.31 186 PRO A C 1
ATOM 1471 O O . PRO A 1 186 ? -1.857 -10.195 -5.475 1.00 86.31 186 PRO A O 1
ATOM 1474 N N . GLU A 1 187 ? -2.692 -9.183 -7.302 1.00 90.12 187 GLU A N 1
ATOM 1475 C CA . GLU A 1 187 ? -2.071 -10.084 -8.287 1.00 90.12 187 GLU A CA 1
ATOM 1476 C C . GLU A 1 187 ? -0.597 -9.749 -8.532 1.00 90.12 187 GLU A C 1
ATOM 1478 O O . GLU A 1 187 ? 0.182 -10.614 -8.928 1.00 90.12 187 GLU A O 1
ATOM 1483 N N . LYS A 1 188 ? -0.216 -8.485 -8.299 1.00 91.31 188 LYS A N 1
ATOM 1484 C CA . LYS A 1 188 ? 1.158 -7.998 -8.416 1.00 91.31 188 LYS A CA 1
ATOM 1485 C C . LYS A 1 188 ? 1.607 -7.263 -7.152 1.00 91.31 188 LYS A C 1
ATOM 1487 O O . LYS A 1 188 ? 0.874 -6.411 -6.642 1.00 91.31 188 LYS A O 1
ATOM 1492 N N . VAL A 1 189 ? 2.817 -7.561 -6.686 1.00 91.12 189 VAL A N 1
ATOM 1493 C CA . VAL A 1 189 ? 3.454 -6.997 -5.483 1.00 91.12 189 VAL A CA 1
ATOM 1494 C C . VAL A 1 189 ? 4.860 -6.483 -5.798 1.00 91.12 189 VAL A C 1
ATOM 1496 O O . VAL A 1 189 ? 5.423 -6.799 -6.849 1.00 91.12 189 VAL A O 1
ATOM 1499 N N . SER A 1 190 ? 5.389 -5.627 -4.927 1.00 91.25 190 SER A N 1
ATOM 1500 C CA . SER A 1 190 ? 6.777 -5.156 -5.000 1.00 91.25 190 SER A CA 1
ATOM 1501 C C . SER A 1 190 ? 7.688 -6.091 -4.181 1.00 91.25 190 SER A C 1
ATOM 1503 O O . SER A 1 190 ? 7.161 -6.748 -3.277 1.00 91.25 190 SER A O 1
ATOM 1505 N N . PRO A 1 191 ? 8.992 -6.177 -4.506 1.00 89.00 191 PRO A N 1
ATOM 1506 C CA . PRO A 1 191 ? 9.989 -6.889 -3.700 1.00 89.00 191 PRO A CA 1
ATOM 1507 C C . PRO A 1 191 ? 10.050 -6.407 -2.245 1.00 89.00 191 PRO A C 1
ATOM 1509 O O . PRO A 1 191 ? 9.793 -5.201 -2.018 1.00 89.00 191 PRO A O 1
#

InterPro domains:
  IPR010525 Auxin response factor domain [PF06507] (109-191)
  IPR015300 DNA-binding pseudobarrel domain superfamily [G3DSA:2.40.330.10] (6-62)
  IPR015300 DNA-binding pseudobarrel domain superfamily [SSF101936] (30-89)
  IPR044835 Auxin response factor [PTHR31384] (30-191)

Sequence (191 aa):
MRDAAAAVANELELVCSVEKNDAKVDLTMRVFVNSKRLVAGDAFIFLRDENGELRVGVRHAICQQSNIPSSIISSRRMQIAVLAAVSHAISRTTNFSVYYKPRTNPSEFIIPYDQYMEATNNMEAMNSNFSVGMRFRMRIEREAAPEQRFTGTIIEIGDSDPLRWPGSKWRCLKVQWDATSAVPRPEKVSP